Protein AF-A0A2R7QPF7-F1 (afdb_monomer)

Foldseek 3Di:
DDDPDQDCVDPVSVVVVVVVVVVVVVVVVVCCCPVVVPDDPVRCVQQPQLCVLVLVQADVVLLVQLLQQHFDPDRDPLQQAWKFKDWPPVDGQQQRHTWGWHFDGQGRSKTWTWTAGPVSQWTWIWIQRNNRSAIEIELLVTDGDCDVHADDLRRLLRSLLVVLVVVVVIWMWMDGPPTDIGTHDYDDDPDDDDPDRSVVSSVVVSVVLCVVPVPHGDDDRDDDDDDD

Secondary structure (DSSP, 8-state):
-------TTSTTHHHHHHHHHHHHHHHHHHHHHHTS----HHHHHHH--SSGGGGGGS-HHHHHHHHTT---S--GGGTT-EEEEEETTTEEPTT-SSEEEEEEEEETTEEEEEEEETTS-EEEEEEEETTTTEEEEEEEEEEE--SSSPPPHHHHHHHHHHHHHHHTTPPEEEE-TTS--EEEEEE--TT---SS-HHHHHHHHHHHHHHHHTTSPPPPPPPPP---

pLDDT: mean 83.39, std 15.66, range [31.06, 97.94]

Sequence (228 aa):
MEEEIIDPDIPQDRRRLREDLVVMAGLAQRYIANELGIPDRSVLYRTRNRLQPWDPIFHSVTLQQLKSGGYPDDLGNFDNRIVSVGLWPDGAIPGMERMIVRVQSVSQGVIEAALVNERETVIVAAYLDFPHGVAHINIERGGVRSGESPPLEEDLRAFYTLYYNVLGNRVVELTIDGFEPVDCEVVIPVNMMLTLPPHEAVEATVSEVLAKYGHAPVAEAPTIPNHT

Nearest PDB structures (foldseek):
  2p0a-assembly1_A  TM=2.261E-01  e=8.161E-01  Homo sapiens
  6byx-assembly1_A  TM=5.136E-01  e=8.502E+00  Alteromonas sp. LOR
  1svi-assembly1_A  TM=2.506E-01  e=5.642E+00  Bacillus subtilis
  3f6k-assembly1_A  TM=2.650E-01  e=8.502E+00  Homo sapiens

Solvent-accessible surface area (backbone atoms only — not comparable to full-atom values): 12732 Å² total; per-residue (Å²): 133,84,79,83,81,80,46,73,89,39,79,65,41,39,47,51,52,54,56,49,48,54,52,50,50,52,49,49,52,49,42,39,41,71,75,68,63,45,71,50,74,70,50,44,70,73,68,49,54,45,44,59,62,54,52,83,71,39,57,71,68,42,45,53,31,21,46,71,34,31,70,62,96,60,62,71,72,52,52,70,27,64,32,20,43,23,37,64,92,78,42,59,39,70,76,27,59,58,16,35,33,40,70,76,48,52,60,63,11,23,38,35,29,40,33,24,28,92,74,57,21,36,38,43,26,37,38,41,30,43,57,72,14,42,35,34,36,32,65,79,78,21,49,69,38,59,59,100,45,75,63,50,72,58,46,49,48,29,51,37,48,52,51,36,35,44,75,70,69,47,45,39,29,43,34,38,92,98,46,63,67,30,63,34,48,73,55,71,78,88,90,78,78,81,92,53,59,44,73,59,44,32,55,53,49,47,51,52,49,51,68,65,43,78,81,53,88,73,73,74,78,87,79,78,80,83,85,125

Radius of gyration: 23.89 Å; Cα contacts (8 Å, |Δi|>4): 369; chains: 1; bounding box: 40×70×70 Å

Mean predicted aligned error: 11.12 Å

Structure (mmCIF, N/CA/C/O backbone):
data_AF-A0A2R7QPF7-F1
#
_entry.id   AF-A0A2R7QPF7-F1
#
loop_
_atom_site.group_PDB
_atom_site.id
_atom_site.type_symbol
_atom_site.label_atom_id
_atom_site.label_alt_id
_atom_site.label_comp_id
_atom_site.label_asym_id
_atom_site.label_entity_id
_atom_site.label_seq_id
_atom_site.pdbx_PDB_ins_code
_atom_site.Cartn_x
_atom_site.Cartn_y
_atom_site.Cartn_z
_atom_site.occupancy
_atom_site.B_iso_or_equiv
_atom_site.auth_seq_id
_atom_site.auth_comp_id
_atom_site.auth_asym_id
_atom_site.auth_atom_id
_atom_site.pdbx_PDB_model_num
ATOM 1 N N . MET A 1 1 ? -24.492 -42.742 41.426 1.00 41.47 1 MET A N 1
ATOM 2 C CA . MET A 1 1 ? -24.485 -42.601 39.960 1.00 41.47 1 MET A CA 1
ATOM 3 C C . MET A 1 1 ? -23.049 -42.820 39.557 1.00 41.47 1 MET A C 1
ATOM 5 O O . MET A 1 1 ? -22.212 -42.051 40.006 1.00 41.47 1 MET A O 1
ATOM 9 N N . GLU A 1 2 ? -22.760 -43.938 38.899 1.00 49.38 2 GLU A N 1
ATOM 10 C CA . GLU A 1 2 ? -21.428 -44.200 38.345 1.00 49.38 2 GLU A CA 1
ATOM 11 C C . GLU A 1 2 ? -21.194 -43.191 37.219 1.00 49.38 2 GLU A C 1
ATOM 13 O O . GLU A 1 2 ? -22.037 -43.057 36.332 1.00 49.38 2 GLU A O 1
ATOM 18 N N . GLU A 1 3 ? -20.112 -42.420 37.307 1.00 57.31 3 GLU A N 1
ATOM 19 C CA . GLU A 1 3 ? -19.674 -41.569 36.204 1.00 57.31 3 GLU A CA 1
ATOM 20 C C . GLU A 1 3 ? -19.235 -42.491 35.060 1.00 57.31 3 GLU A C 1
ATOM 22 O O . GLU A 1 3 ? -18.360 -43.337 35.239 1.00 57.31 3 GLU A O 1
ATOM 27 N N . GLU A 1 4 ? -19.895 -42.377 33.907 1.00 71.31 4 GLU A N 1
ATOM 28 C CA . GLU A 1 4 ? -19.529 -43.088 32.681 1.00 71.31 4 GLU A CA 1
ATOM 29 C C . GLU A 1 4 ? -18.123 -42.619 32.271 1.00 71.31 4 GLU A C 1
ATOM 31 O O . GLU A 1 4 ? -17.941 -41.495 31.802 1.00 71.31 4 GLU A O 1
ATOM 36 N N . ILE A 1 5 ? -17.107 -43.447 32.533 1.00 70.25 5 ILE A N 1
ATOM 37 C CA . ILE A 1 5 ? -15.717 -43.147 32.179 1.00 70.25 5 ILE A CA 1
ATOM 38 C C . ILE A 1 5 ? -15.583 -43.308 30.664 1.00 70.25 5 ILE A C 1
ATOM 40 O O . ILE A 1 5 ? -15.648 -44.421 30.151 1.00 70.25 5 ILE A O 1
ATOM 44 N N . ILE A 1 6 ? -15.401 -42.188 29.966 1.00 68.50 6 ILE A N 1
ATOM 45 C CA . ILE A 1 6 ? -15.214 -42.146 28.513 1.00 68.50 6 ILE A CA 1
ATOM 46 C C . ILE A 1 6 ? -13.784 -42.590 28.178 1.00 68.50 6 ILE A C 1
ATOM 48 O O . ILE A 1 6 ? -12.822 -41.935 28.587 1.00 68.50 6 ILE A O 1
ATOM 52 N N . ASP A 1 7 ? -13.643 -43.674 27.413 1.00 76.50 7 ASP A N 1
ATOM 53 C CA . ASP A 1 7 ? -12.349 -44.245 27.025 1.00 76.50 7 ASP A CA 1
ATOM 54 C C . ASP A 1 7 ? -12.006 -43.892 25.558 1.00 76.50 7 ASP A C 1
ATOM 56 O O . ASP A 1 7 ? -12.663 -44.365 24.625 1.00 76.50 7 ASP A O 1
ATOM 60 N N . PRO A 1 8 ? -10.961 -43.084 25.291 1.00 68.00 8 PRO A N 1
ATOM 61 C CA . PRO A 1 8 ? -10.586 -42.684 23.932 1.00 68.00 8 PRO A CA 1
ATOM 62 C C . PRO A 1 8 ? -10.130 -43.851 23.032 1.00 68.00 8 PRO A C 1
ATOM 64 O O . PRO A 1 8 ? -10.087 -43.696 21.798 1.00 68.00 8 PRO A O 1
ATOM 67 N N . ASP A 1 9 ? -9.820 -45.019 23.599 1.00 79.56 9 ASP A N 1
ATOM 68 C CA . ASP A 1 9 ? -9.481 -46.233 22.854 1.00 79.56 9 ASP A CA 1
ATOM 69 C C . ASP A 1 9 ? -10.718 -46.978 22.329 1.00 79.56 9 ASP A C 1
ATOM 71 O O . ASP A 1 9 ? -10.608 -47.762 21.380 1.00 79.56 9 ASP A O 1
ATOM 75 N N . ILE A 1 10 ? -11.918 -46.644 22.820 1.00 84.31 10 ILE A N 1
ATOM 76 C CA . ILE A 1 10 ? -13.186 -47.163 22.306 1.00 84.31 10 ILE A CA 1
ATOM 77 C C . ILE A 1 10 ? -13.652 -46.313 21.103 1.00 84.31 10 ILE A C 1
ATOM 79 O O . ILE A 1 10 ? -13.848 -45.099 21.211 1.00 84.31 10 ILE A O 1
ATOM 83 N N . PRO A 1 11 ? -13.902 -46.913 19.918 1.00 80.06 11 PRO A N 1
ATOM 84 C CA . PRO A 1 11 ? -14.285 -46.165 18.713 1.00 80.06 11 PRO A CA 1
ATOM 85 C C . PRO A 1 11 ? -15.596 -45.362 18.799 1.00 80.06 11 PRO A C 1
ATOM 87 O O . PRO A 1 11 ? -15.834 -44.498 17.951 1.00 80.06 11 PRO A O 1
ATOM 90 N N . GLN A 1 12 ? -16.484 -45.684 19.742 1.00 80.94 12 GLN A N 1
ATOM 91 C CA . GLN A 1 12 ? -17.725 -44.938 19.999 1.00 80.94 12 GLN A CA 1
ATOM 92 C C . GLN A 1 12 ? -17.464 -43.700 20.863 1.00 80.94 12 GLN A C 1
ATOM 94 O O . GLN A 1 12 ? -17.862 -42.601 20.482 1.00 80.94 12 GLN A O 1
ATOM 99 N N . ASP A 1 13 ? -16.704 -43.849 21.939 1.00 80.75 13 ASP A N 1
ATOM 100 C CA . ASP A 1 13 ? -16.301 -42.756 22.825 1.00 80.75 13 ASP A CA 1
ATOM 101 C C . ASP A 1 13 ? -15.412 -41.743 22.110 1.00 80.75 13 ASP A C 1
ATOM 103 O O . ASP A 1 13 ? -15.605 -40.536 22.228 1.00 80.75 13 ASP A O 1
ATOM 107 N N . ARG A 1 14 ? -14.523 -42.212 21.229 1.00 79.44 14 ARG A N 1
ATOM 108 C CA . ARG A 1 14 ? -13.743 -41.338 20.344 1.00 79.44 14 ARG A CA 1
ATOM 109 C C . ARG A 1 14 ? -14.613 -40.495 19.409 1.00 79.44 14 ARG A C 1
ATOM 111 O O . ARG A 1 14 ? -14.229 -39.376 19.076 1.00 79.44 14 ARG A O 1
ATOM 118 N N . ARG A 1 15 ? -15.754 -41.024 18.948 1.00 80.12 15 ARG A N 1
ATOM 119 C CA . ARG A 1 15 ? -16.711 -40.269 18.118 1.00 80.12 15 ARG A CA 1
ATOM 120 C C . ARG A 1 15 ? -17.434 -39.214 18.947 1.00 80.12 15 ARG A C 1
ATOM 122 O O . ARG A 1 15 ? -17.414 -38.058 18.539 1.00 80.12 15 ARG A O 1
ATOM 129 N N . ARG A 1 16 ? -17.938 -39.589 20.128 1.00 79.00 16 ARG A N 1
ATOM 130 C CA . ARG A 1 16 ? -18.523 -38.656 21.107 1.00 79.00 16 ARG A CA 1
ATOM 131 C C . ARG A 1 16 ? -17.562 -37.518 21.455 1.00 79.00 16 ARG A C 1
ATOM 133 O O . ARG A 1 16 ? -17.904 -36.363 21.259 1.00 79.00 16 ARG A O 1
ATOM 140 N N . LEU A 1 17 ? -16.319 -37.832 21.827 1.00 78.19 17 LEU A N 1
ATOM 141 C CA . LEU A 1 17 ? -15.287 -36.831 22.127 1.00 78.19 17 LEU A CA 1
ATOM 142 C C . LEU A 1 17 ? -15.026 -35.881 20.952 1.00 78.19 17 LEU A C 1
ATOM 144 O O . LEU A 1 17 ? -14.797 -34.693 21.158 1.00 78.19 17 LEU A O 1
ATOM 148 N N . ARG A 1 18 ? -15.054 -36.383 19.712 1.00 78.94 18 ARG A N 1
ATOM 149 C CA . ARG A 1 18 ? -14.884 -35.556 18.508 1.00 78.94 18 ARG A CA 1
ATOM 150 C C . ARG A 1 18 ? -16.054 -34.604 18.285 1.00 78.94 18 ARG A C 1
ATOM 152 O O . ARG A 1 18 ? -15.824 -33.465 17.892 1.00 78.94 18 ARG A O 1
ATOM 159 N N . GLU A 1 19 ? -17.275 -35.075 18.500 1.00 83.38 19 GLU A N 1
ATOM 160 C CA . GLU A 1 19 ? -18.494 -34.272 18.384 1.00 83.38 19 GLU A CA 1
ATOM 161 C C . GLU A 1 19 ? -18.539 -33.203 19.486 1.00 83.38 19 GLU A C 1
ATOM 163 O O . GLU A 1 19 ? -18.733 -32.020 19.196 1.00 83.38 19 GLU A O 1
ATOM 168 N N . ASP A 1 20 ? -18.222 -33.588 20.722 1.00 82.00 20 ASP A N 1
ATOM 169 C CA . ASP A 1 20 ? -18.167 -32.687 21.872 1.00 82.00 20 ASP A CA 1
ATOM 170 C C . ASP A 1 20 ? -17.046 -31.649 21.744 1.00 82.00 20 ASP A C 1
ATOM 172 O O . ASP A 1 20 ? -17.236 -30.491 22.106 1.00 82.00 20 ASP A O 1
ATOM 176 N N . LEU A 1 21 ? -15.892 -32.008 21.168 1.00 83.06 21 LEU A N 1
ATOM 177 C CA . LEU A 1 21 ? -14.797 -31.068 20.896 1.00 83.06 21 LEU A CA 1
ATOM 178 C C . LEU A 1 21 ? -15.229 -29.915 19.985 1.00 83.06 21 LEU A C 1
ATOM 180 O O . LEU A 1 21 ? -14.791 -28.785 20.192 1.00 83.06 21 LEU A O 1
ATOM 184 N N . VAL A 1 22 ? -16.090 -30.172 18.997 1.00 82.12 22 VAL A N 1
ATOM 185 C CA . VAL A 1 22 ? -16.623 -29.120 18.116 1.00 82.12 22 VAL A CA 1
ATOM 186 C C . VAL A 1 22 ? -17.534 -28.180 18.903 1.00 82.12 22 VAL A C 1
ATOM 188 O O . VAL A 1 22 ? -17.432 -26.959 18.762 1.00 82.12 22 VAL A O 1
ATOM 191 N N . VAL A 1 23 ? -18.382 -28.733 19.774 1.00 82.44 23 VAL A N 1
ATOM 192 C CA . VAL A 1 23 ? -19.259 -27.947 20.653 1.00 82.44 23 VAL A CA 1
ATOM 193 C C . VAL A 1 23 ? -18.433 -27.114 21.636 1.00 82.44 23 VAL A C 1
ATOM 195 O O . VAL A 1 23 ? -18.662 -25.913 21.762 1.00 82.44 23 VAL A O 1
ATOM 198 N N . MET A 1 24 ? -17.425 -27.711 22.272 1.00 84.38 24 MET A N 1
ATOM 199 C CA . MET A 1 24 ? -16.512 -27.034 23.195 1.00 84.38 24 MET A CA 1
ATOM 200 C C . MET A 1 24 ? -15.701 -25.939 22.499 1.00 84.38 24 MET A C 1
ATOM 202 O O . MET A 1 24 ? -15.565 -24.848 23.047 1.00 84.38 24 MET A O 1
ATOM 206 N N . ALA A 1 25 ? -15.218 -26.178 21.277 1.00 83.06 25 ALA A N 1
ATOM 207 C CA . ALA A 1 25 ? -14.539 -25.160 20.480 1.00 83.06 25 ALA A CA 1
ATOM 208 C C . ALA A 1 25 ? -15.468 -23.978 20.156 1.00 83.06 25 ALA A C 1
ATOM 210 O O . ALA A 1 2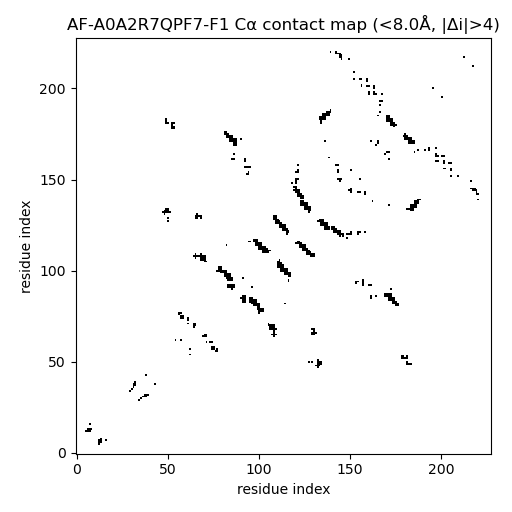5 ? -15.065 -22.823 20.304 1.00 83.06 25 ALA A O 1
ATOM 211 N N . GLY A 1 26 ? -16.723 -24.248 19.780 1.00 81.44 26 GLY A N 1
ATOM 212 C CA . GLY A 1 26 ? -17.726 -23.210 19.530 1.00 81.44 26 GLY A CA 1
ATOM 213 C C . GLY A 1 26 ? -18.093 -22.415 20.788 1.00 81.44 26 GLY A C 1
ATOM 214 O O . GLY A 1 26 ? -18.186 -21.188 20.743 1.00 81.44 26 GLY A O 1
ATOM 215 N N . LEU A 1 27 ? -18.245 -23.089 21.932 1.00 86.19 27 LEU A N 1
ATOM 216 C CA . LEU A 1 27 ? -18.496 -22.442 23.223 1.00 86.19 27 LEU A CA 1
ATOM 217 C C . LEU A 1 27 ? -17.303 -21.594 23.677 1.00 86.19 27 LEU A C 1
ATOM 219 O O . LEU A 1 27 ? -17.502 -20.468 24.127 1.00 86.19 27 LEU A O 1
ATOM 223 N N . ALA A 1 28 ? -16.075 -22.087 23.504 1.00 85.62 28 ALA A N 1
ATOM 224 C CA . ALA A 1 28 ? -14.860 -21.342 23.812 1.00 85.62 28 ALA A CA 1
ATOM 225 C C . ALA A 1 28 ? -14.731 -20.088 22.937 1.00 85.62 28 ALA A C 1
ATOM 227 O O . ALA A 1 28 ? -14.499 -19.003 23.464 1.00 85.62 28 ALA A O 1
ATOM 228 N N . GLN A 1 29 ? -14.952 -20.197 21.621 1.00 79.31 29 GLN A N 1
ATOM 229 C CA . GLN A 1 29 ? -14.969 -19.035 20.724 1.00 79.31 29 GLN A CA 1
ATOM 230 C C . GLN A 1 29 ? -16.043 -18.021 21.130 1.00 79.31 29 GLN A C 1
ATOM 232 O O . GLN A 1 29 ? -15.772 -16.823 21.183 1.00 79.31 29 GLN A O 1
ATOM 237 N N . ARG A 1 30 ? -17.244 -18.494 21.482 1.00 79.25 30 ARG A N 1
ATOM 238 C CA . ARG A 1 30 ? -18.337 -17.635 21.948 1.00 79.25 30 ARG A CA 1
ATOM 239 C C . ARG A 1 30 ? -18.006 -16.926 23.264 1.00 79.25 30 ARG A C 1
ATOM 241 O O . ARG A 1 30 ? -18.358 -15.758 23.406 1.00 79.25 30 ARG A O 1
ATOM 248 N N . TYR A 1 31 ? -17.361 -17.611 24.206 1.00 81.62 31 TYR A N 1
ATOM 249 C CA . TYR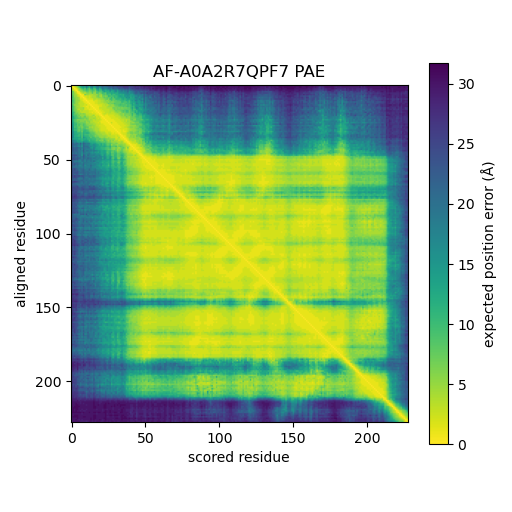 A 1 31 ? -16.908 -17.035 25.475 1.00 81.62 31 TYR A CA 1
ATOM 250 C C . TYR A 1 31 ? -15.813 -15.984 25.247 1.00 81.62 31 TYR A C 1
ATOM 252 O O . TYR A 1 31 ? -15.906 -14.873 25.757 1.00 81.62 31 TYR A O 1
ATOM 260 N N . ILE A 1 32 ? -14.818 -16.291 24.410 1.00 77.69 32 ILE A N 1
ATOM 261 C CA . ILE A 1 32 ? -13.750 -15.351 24.036 1.00 77.69 32 ILE A CA 1
ATOM 262 C C . ILE A 1 32 ? -14.333 -14.081 23.400 1.00 77.69 32 ILE A C 1
ATOM 264 O O . ILE A 1 32 ? -13.959 -12.975 23.787 1.00 77.69 32 ILE A O 1
ATOM 268 N N . ALA A 1 33 ? -15.278 -14.231 22.472 1.00 76.69 33 ALA A N 1
ATOM 269 C CA . ALA A 1 33 ? -15.881 -13.098 21.781 1.00 76.69 33 ALA A CA 1
ATOM 270 C C . ALA A 1 33 ? -16.798 -12.257 22.688 1.00 76.69 33 ALA A C 1
ATOM 272 O O . ALA A 1 33 ? -16.698 -11.033 22.688 1.00 76.69 33 ALA A O 1
ATOM 273 N N . ASN A 1 34 ? -17.688 -12.892 23.459 1.00 79.75 34 ASN A N 1
ATOM 274 C CA . ASN A 1 34 ? -18.755 -12.178 24.171 1.00 79.75 34 ASN A CA 1
ATOM 275 C C . ASN A 1 34 ? -18.422 -11.843 25.628 1.00 79.75 34 ASN A C 1
ATOM 277 O O . ASN A 1 34 ? -18.822 -10.786 26.100 1.00 79.75 34 ASN A O 1
ATOM 281 N N . GLU A 1 35 ? -17.719 -12.727 26.340 1.00 81.31 35 GLU A N 1
ATOM 282 C CA . GLU A 1 35 ? -17.416 -12.548 27.769 1.00 81.31 35 GLU A CA 1
ATOM 283 C C . GLU A 1 35 ? -16.054 -11.875 27.968 1.00 81.31 35 GLU A C 1
ATOM 285 O O . GLU A 1 35 ? -15.919 -10.979 28.798 1.00 81.31 35 GLU A O 1
ATOM 290 N N . LEU A 1 36 ? -15.037 -12.259 27.184 1.00 83.81 36 LEU A N 1
ATOM 291 C CA . LEU A 1 36 ? -13.713 -11.617 27.243 1.00 83.81 36 LEU A CA 1
ATOM 292 C C . LEU A 1 36 ? -13.619 -10.359 26.368 1.00 83.81 36 LEU A C 1
ATOM 294 O O . LEU A 1 36 ? -12.637 -9.625 26.467 1.00 83.81 36 LEU A O 1
ATOM 298 N N . GLY A 1 37 ? -14.610 -10.119 25.503 1.00 75.50 37 GLY A N 1
ATOM 299 C CA . GLY A 1 37 ? -14.635 -8.976 24.589 1.00 75.50 37 GLY A CA 1
ATOM 300 C C . GLY A 1 37 ? -13.484 -8.970 23.581 1.00 75.50 37 GLY A C 1
ATOM 301 O O . GLY A 1 37 ? -13.127 -7.908 23.075 1.00 75.50 37 GLY A O 1
ATOM 302 N N . ILE A 1 38 ? -12.869 -10.128 23.311 1.00 78.31 38 ILE A N 1
ATOM 303 C CA . ILE A 1 38 ? -11.763 -10.235 22.361 1.00 78.31 38 ILE A CA 1
ATOM 304 C C . ILE A 1 38 ? -12.373 -10.387 20.964 1.00 78.31 38 ILE A C 1
ATOM 306 O O . ILE A 1 38 ? -12.985 -11.421 20.682 1.00 78.31 38 ILE A O 1
ATOM 310 N N . PRO A 1 39 ? -12.227 -9.386 20.079 1.00 73.44 39 PRO A N 1
ATOM 311 C CA . PRO A 1 39 ? -12.781 -9.461 18.737 1.00 73.44 39 PRO A CA 1
ATOM 312 C C . PRO A 1 39 ? -12.134 -10.607 17.956 1.00 73.44 39 PRO A C 1
ATOM 314 O O . PRO A 1 39 ? -10.917 -10.809 17.995 1.00 73.44 39 PRO A O 1
ATOM 317 N N . ASP A 1 40 ? -12.956 -11.361 17.229 1.00 77.19 40 ASP A N 1
ATOM 318 C CA . ASP A 1 40 ? -12.455 -12.377 16.312 1.00 77.19 40 ASP A CA 1
ATOM 319 C C . ASP A 1 40 ? -11.766 -11.737 15.090 1.00 77.19 40 ASP A C 1
ATOM 321 O O . ASP A 1 40 ? -11.764 -10.518 14.900 1.00 77.19 40 ASP A O 1
ATOM 325 N N . ARG A 1 41 ? -11.163 -12.568 14.231 1.00 69.56 41 ARG A N 1
ATOM 326 C CA . ARG A 1 41 ? -10.462 -12.092 13.027 1.00 69.56 41 ARG A CA 1
ATOM 327 C C . ARG A 1 41 ? -11.356 -11.269 12.099 1.00 69.56 41 ARG A C 1
ATOM 329 O O . ARG A 1 41 ? -10.865 -10.325 11.491 1.00 69.56 41 ARG A O 1
ATOM 336 N N . SER A 1 42 ? -12.633 -11.620 11.970 1.00 70.50 42 SER A N 1
ATOM 337 C CA . SER A 1 42 ? -13.567 -10.920 11.086 1.00 70.50 42 SER A CA 1
ATOM 338 C C . SER A 1 42 ? -13.970 -9.565 11.656 1.00 70.50 42 SER A C 1
ATOM 340 O O . SER A 1 42 ? -14.083 -8.601 10.901 1.00 70.50 42 SER A O 1
ATOM 342 N N . VAL A 1 43 ? -14.150 -9.470 12.973 1.00 73.81 43 VAL A N 1
ATOM 343 C CA . VAL A 1 43 ? -14.394 -8.203 13.664 1.00 73.81 43 VAL A CA 1
ATOM 344 C C . VAL A 1 43 ? -13.155 -7.319 13.575 1.00 73.81 43 VAL A C 1
ATOM 346 O O . VAL A 1 43 ? -13.265 -6.199 13.091 1.00 73.81 43 VAL A O 1
ATOM 349 N N . LEU A 1 44 ? -11.970 -7.839 13.917 1.00 71.19 44 LEU A N 1
ATOM 350 C CA . LEU A 1 44 ? -10.703 -7.108 13.790 1.00 71.19 44 LEU A CA 1
ATOM 351 C C . LEU A 1 44 ? -10.478 -6.589 12.371 1.00 71.19 44 LEU A C 1
ATOM 353 O O . LEU A 1 44 ? -10.125 -5.428 12.204 1.00 71.19 44 LEU A O 1
ATOM 357 N N . TYR A 1 45 ? -10.721 -7.416 11.355 1.00 68.69 45 TYR A N 1
ATOM 358 C CA . TYR A 1 45 ? -10.605 -7.005 9.959 1.00 68.69 45 TYR A CA 1
ATOM 359 C C . TYR A 1 45 ? -11.521 -5.816 9.619 1.00 68.69 45 TYR A C 1
ATOM 361 O O . TYR A 1 45 ? -11.106 -4.927 8.888 1.00 68.69 45 TYR A O 1
ATOM 369 N N . ARG A 1 46 ? -12.739 -5.768 10.177 1.00 70.69 46 ARG A N 1
ATOM 370 C CA . ARG A 1 46 ? -13.723 -4.705 9.908 1.00 70.69 46 ARG A CA 1
ATOM 371 C C . ARG A 1 46 ? -13.533 -3.441 10.738 1.00 70.69 46 ARG A C 1
ATOM 373 O O . ARG A 1 46 ? -13.973 -2.382 10.312 1.00 70.69 46 ARG A O 1
ATOM 380 N N . THR A 1 47 ? -12.991 -3.555 11.948 1.00 76.56 47 THR A N 1
ATOM 381 C CA . THR A 1 47 ? -12.991 -2.451 12.922 1.00 76.56 47 THR A CA 1
ATOM 382 C C . THR A 1 47 ? -11.605 -1.891 13.211 1.00 76.56 47 THR A C 1
ATOM 384 O O . THR A 1 47 ? -11.499 -0.867 13.883 1.00 76.56 47 THR A O 1
ATOM 387 N N . ARG A 1 48 ? -10.530 -2.561 12.777 1.00 84.00 48 ARG A N 1
ATOM 388 C CA . ARG A 1 48 ? -9.162 -2.089 13.004 1.00 84.00 48 ARG A CA 1
ATOM 389 C C . ARG A 1 48 ? -8.874 -0.891 12.107 1.00 84.00 48 ARG A C 1
ATOM 391 O O . ARG A 1 48 ? -8.880 -1.014 10.889 1.00 84.00 48 ARG A O 1
ATOM 398 N N . ASN A 1 49 ? -8.512 0.228 12.727 1.00 90.06 49 ASN A N 1
ATOM 399 C CA . ASN A 1 49 ? -7.917 1.346 12.012 1.00 90.06 49 ASN A CA 1
ATOM 400 C C . ASN A 1 49 ? -6.447 1.024 11.705 1.00 90.06 49 ASN A C 1
ATOM 402 O O . ASN A 1 49 ? -5.582 1.113 12.576 1.00 90.06 49 ASN A O 1
ATOM 406 N N . ARG A 1 50 ? -6.184 0.622 10.465 1.00 90.94 50 ARG A N 1
ATOM 407 C CA . ARG A 1 50 ? -4.851 0.299 9.949 1.00 90.94 50 ARG A CA 1
ATOM 408 C C . ARG A 1 50 ? -4.002 1.544 9.733 1.00 90.94 50 ARG A C 1
ATOM 410 O O . ARG A 1 50 ? -2.792 1.455 9.846 1.00 90.94 50 ARG A O 1
ATOM 417 N N . LEU A 1 51 ? -4.624 2.694 9.475 1.00 94.69 51 LEU A N 1
ATOM 418 C CA . LEU A 1 51 ? -3.939 3.976 9.275 1.00 94.69 51 LEU A CA 1
ATOM 419 C C . LEU A 1 51 ? -3.553 4.679 10.579 1.00 94.69 51 LEU A C 1
ATOM 421 O O . LEU A 1 51 ? -2.763 5.619 10.547 1.00 94.69 51 LEU A O 1
ATOM 425 N N . GLN A 1 52 ? -4.070 4.231 11.726 1.00 94.62 52 GLN A N 1
ATOM 426 C CA . GLN A 1 52 ? -3.786 4.837 13.028 1.00 94.62 52 GLN A CA 1
ATOM 427 C C . GLN A 1 52 ? -2.285 5.051 13.308 1.00 94.62 52 GLN A C 1
ATOM 429 O O . GLN A 1 52 ? -1.950 6.113 13.838 1.00 94.62 52 GLN A O 1
ATOM 434 N N . PRO A 1 53 ? -1.360 4.131 12.961 1.00 94.56 53 PRO A N 1
ATOM 435 C CA . PRO A 1 53 ? 0.063 4.357 13.206 1.00 94.56 53 PRO A CA 1
ATOM 436 C C . PRO A 1 53 ? 0.636 5.579 12.481 1.00 94.56 53 PRO A C 1
ATOM 438 O O . PRO A 1 53 ? 1.665 6.117 12.887 1.00 94.56 53 PRO A O 1
ATOM 441 N N . TRP A 1 54 ? -0.031 6.038 11.423 1.00 95.50 54 TRP A N 1
ATOM 442 C CA . TRP A 1 54 ? 0.355 7.205 10.637 1.00 95.50 54 TRP A CA 1
ATOM 443 C C . TRP A 1 54 ? -0.356 8.490 11.067 1.00 95.50 54 TRP A C 1
ATOM 445 O O . TRP A 1 54 ? -0.038 9.556 10.543 1.00 95.50 54 TRP A O 1
ATOM 455 N N . ASP A 1 55 ? -1.248 8.439 12.062 1.00 94.81 55 ASP A N 1
ATOM 456 C CA . ASP A 1 55 ? -1.875 9.627 12.655 1.00 94.81 55 ASP A CA 1
ATOM 457 C C . ASP A 1 55 ? -0.858 10.745 12.986 1.00 94.81 55 ASP A C 1
ATOM 459 O O . ASP A 1 55 ? -1.131 11.898 12.641 1.00 94.81 55 ASP A O 1
ATOM 463 N N . PRO A 1 56 ? 0.324 10.469 13.589 1.00 94.38 56 PRO A N 1
ATOM 464 C CA . PRO A 1 56 ? 1.260 11.527 13.974 1.00 94.38 56 PRO A CA 1
ATOM 465 C C . PRO A 1 56 ? 2.010 12.167 12.795 1.00 94.38 56 PRO A C 1
ATOM 467 O O . PRO A 1 56 ? 2.758 13.122 13.001 1.00 94.38 56 PRO A O 1
ATOM 470 N N . ILE A 1 57 ? 1.839 11.661 11.567 1.00 92.88 57 ILE A N 1
ATOM 471 C CA . ILE A 1 57 ? 2.393 12.287 10.358 1.00 92.88 57 ILE A CA 1
ATOM 472 C C . ILE A 1 57 ? 1.654 13.592 10.041 1.00 92.88 57 ILE A C 1
ATOM 474 O O . ILE A 1 57 ? 2.255 14.533 9.519 1.00 92.88 57 ILE A O 1
ATOM 478 N N . PHE A 1 58 ? 0.366 13.659 10.378 1.00 94.00 58 PHE A N 1
ATOM 479 C CA . PHE A 1 58 ? -0.505 14.779 10.053 1.00 94.00 58 PHE A CA 1
ATOM 480 C C . PHE A 1 58 ? -0.657 15.722 11.243 1.00 94.00 58 PHE A C 1
ATOM 482 O O . PHE A 1 58 ? -0.693 15.310 12.405 1.00 94.00 58 PHE A O 1
ATOM 489 N N . HIS A 1 59 ? -0.819 17.014 10.957 1.00 93.69 59 HIS A N 1
ATOM 490 C CA . HIS A 1 59 ? -1.247 17.954 11.985 1.00 93.69 59 HIS A CA 1
ATOM 491 C C . HIS A 1 59 ? -2.652 17.572 12.483 1.00 93.69 59 HIS A C 1
ATOM 493 O O . HIS A 1 59 ? -3.497 17.133 11.703 1.00 93.69 59 HIS A O 1
ATOM 499 N N . SER A 1 60 ? -2.933 17.763 13.775 1.00 92.94 60 SER A N 1
ATOM 500 C CA . SER A 1 60 ? -4.178 17.292 14.408 1.00 92.94 60 SER A CA 1
ATOM 501 C C . SER A 1 60 ? -5.451 17.801 13.721 1.00 92.94 60 SER A C 1
ATOM 503 O O . SER A 1 60 ? -6.416 17.053 13.582 1.00 92.94 60 SER A O 1
ATOM 505 N N . VAL A 1 61 ? -5.436 19.051 13.250 1.00 94.06 61 VAL A N 1
ATOM 506 C CA . VAL A 1 61 ? -6.541 19.672 12.497 1.00 94.06 61 VAL A CA 1
ATOM 507 C C . VAL A 1 61 ? -6.766 18.969 11.154 1.00 94.06 61 VAL A C 1
ATOM 509 O O . VAL A 1 61 ? -7.891 18.568 10.863 1.00 94.06 61 VAL A O 1
ATOM 512 N N . THR A 1 62 ? -5.703 18.755 10.373 1.00 94.69 62 THR A N 1
ATOM 513 C CA . THR A 1 62 ? -5.743 18.019 9.098 1.00 94.69 62 THR A CA 1
ATOM 514 C C . THR A 1 62 ? -6.263 16.600 9.309 1.00 94.69 62 THR A C 1
ATOM 516 O O . THR A 1 62 ? -7.153 16.148 8.594 1.00 94.69 62 THR A O 1
ATOM 519 N N . LEU A 1 63 ? -5.774 15.910 10.343 1.00 95.56 63 LEU A N 1
ATOM 520 C CA . LEU A 1 63 ? -6.197 14.550 10.663 1.00 95.56 63 LEU A CA 1
ATOM 521 C C . LEU A 1 63 ? -7.686 14.469 11.024 1.00 95.56 63 LEU A C 1
ATOM 523 O O . LEU A 1 63 ? -8.380 13.558 10.580 1.00 95.56 63 LEU A O 1
ATOM 527 N N . GLN A 1 64 ? -8.194 15.414 11.820 1.00 95.38 64 GLN A N 1
ATOM 528 C CA . GLN A 1 64 ? -9.618 15.477 12.158 1.00 95.38 64 GLN A CA 1
ATOM 529 C C . GLN A 1 64 ? -10.484 15.743 10.925 1.00 95.38 64 GLN A C 1
ATOM 531 O O . GLN A 1 64 ? -11.553 15.144 10.791 1.00 95.38 64 GLN A O 1
ATOM 536 N N . GLN A 1 65 ? -10.021 16.590 10.003 1.00 95.69 65 GLN A N 1
ATOM 537 C CA . GLN A 1 65 ? -10.710 16.814 8.734 1.00 95.69 65 GLN A CA 1
ATOM 538 C C . GLN A 1 65 ? -10.748 15.531 7.902 1.00 95.69 65 GLN A C 1
ATOM 540 O O . GLN A 1 65 ? -11.831 15.111 7.510 1.00 95.69 65 GLN A O 1
ATOM 545 N N . LEU A 1 66 ? -9.615 14.848 7.718 1.00 96.19 66 LEU A N 1
ATOM 546 C CA . LEU A 1 66 ? -9.559 13.575 6.990 1.00 96.19 66 LEU A CA 1
ATOM 547 C C . LEU A 1 66 ? -10.495 12.523 7.605 1.00 96.19 66 LEU A C 1
ATOM 549 O O . LEU A 1 66 ? -11.345 11.973 6.912 1.00 96.19 66 LEU A O 1
ATOM 553 N N . LYS A 1 67 ? -10.427 12.309 8.925 1.00 95.88 67 LYS A N 1
ATOM 554 C CA . LYS A 1 67 ? -11.274 11.333 9.639 1.00 95.88 67 LYS A CA 1
ATOM 555 C C . LYS A 1 67 ? -12.770 11.652 9.599 1.00 95.88 67 LYS A C 1
ATOM 557 O O . LYS A 1 67 ? -13.582 10.754 9.780 1.00 95.88 67 LYS A O 1
ATOM 562 N N . SER A 1 68 ? -13.145 12.911 9.376 1.00 95.19 68 SER A N 1
ATOM 563 C CA . SER A 1 68 ? -14.548 13.327 9.220 1.00 95.19 68 SER A CA 1
ATOM 564 C C . SER A 1 68 ? -15.019 13.351 7.762 1.00 95.19 68 SER A C 1
ATOM 566 O O . SER A 1 68 ? -16.143 13.773 7.495 1.00 95.19 68 SER A O 1
ATOM 568 N N . GLY A 1 69 ? -14.188 12.888 6.821 1.00 93.12 69 GLY A N 1
ATOM 569 C CA . GLY A 1 69 ? -14.508 12.872 5.394 1.00 93.12 69 GLY A CA 1
ATOM 570 C C . GLY A 1 69 ? -14.324 14.227 4.703 1.00 93.12 69 GLY A C 1
ATOM 571 O O . GLY A 1 69 ? -14.911 14.471 3.651 1.00 93.12 69 GLY A O 1
ATOM 572 N N . GLY A 1 70 ? -13.559 15.135 5.309 1.00 91.88 70 GLY A N 1
ATOM 573 C CA . GLY A 1 70 ? -13.269 16.463 4.780 1.00 91.88 70 GLY A CA 1
ATOM 574 C C . GLY A 1 70 ? -12.180 16.486 3.703 1.00 91.88 70 GLY A C 1
ATOM 575 O O . GLY A 1 70 ? -11.622 15.461 3.316 1.00 91.88 70 GLY A O 1
ATOM 576 N N . TYR A 1 71 ? -11.875 17.701 3.245 1.00 91.75 71 TYR A N 1
ATOM 577 C CA . TYR A 1 71 ? -10.886 18.006 2.208 1.00 91.75 71 TYR A CA 1
ATOM 578 C C . TYR A 1 71 ? -9.902 19.040 2.789 1.00 91.75 71 TYR A C 1
ATOM 580 O O . TYR A 1 71 ? -10.205 20.234 2.768 1.00 91.75 71 TYR A O 1
ATOM 588 N N . PRO A 1 72 ? -8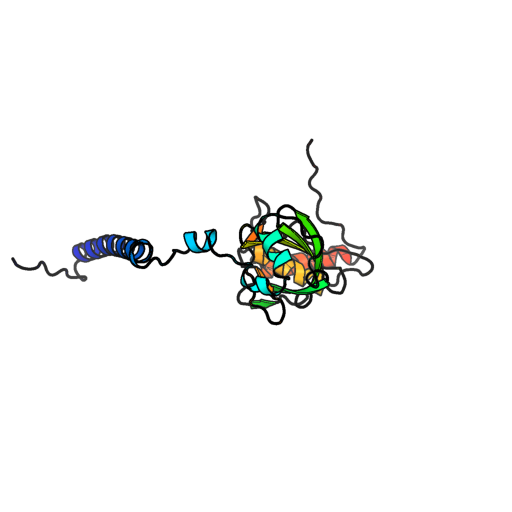.795 18.620 3.427 1.00 90.69 72 PRO A N 1
ATOM 589 C CA . PRO A 1 72 ? -7.796 19.558 3.928 1.00 90.69 72 PRO A CA 1
ATOM 590 C C . PRO A 1 72 ? -7.050 20.238 2.771 1.00 90.69 72 PRO A C 1
ATOM 592 O O . PRO A 1 72 ? -6.682 19.579 1.800 1.00 90.69 72 PRO A O 1
ATOM 595 N N . ASP A 1 73 ? -6.779 21.537 2.909 1.00 84.69 73 ASP A N 1
ATOM 596 C CA . ASP A 1 73 ? -6.018 22.313 1.916 1.00 84.69 73 ASP A CA 1
ATOM 597 C C . ASP A 1 73 ? -4.512 21.990 1.935 1.00 84.69 73 ASP A C 1
ATOM 599 O O . ASP A 1 73 ? -3.817 22.193 0.942 1.00 84.69 73 ASP A O 1
ATOM 603 N N . ASP A 1 74 ? -4.006 21.494 3.069 1.00 88.12 74 ASP A N 1
ATOM 604 C CA . ASP A 1 74 ? -2.598 21.162 3.276 1.00 88.12 74 ASP A CA 1
ATOM 605 C C . ASP A 1 74 ? -2.451 19.835 4.037 1.00 88.12 74 ASP A C 1
ATOM 607 O O . ASP A 1 74 ? -3.011 19.635 5.123 1.00 88.12 74 ASP A O 1
ATOM 611 N N . LEU A 1 75 ? -1.668 18.925 3.456 1.00 90.94 75 LEU A N 1
ATOM 612 C CA . LEU A 1 75 ? -1.281 17.643 4.048 1.00 90.94 75 LEU A CA 1
ATOM 613 C C . LEU A 1 75 ? 0.109 17.706 4.707 1.00 90.94 75 LEU A C 1
ATOM 615 O O . LEU A 1 75 ? 0.648 16.683 5.138 1.00 90.94 75 LEU A O 1
ATOM 619 N N . GLY A 1 76 ? 0.698 18.900 4.790 1.00 85.94 76 GLY A N 1
ATOM 620 C CA . GLY A 1 76 ? 2.033 19.147 5.303 1.00 85.94 76 GLY A CA 1
ATOM 621 C C . GLY A 1 76 ? 3.083 18.385 4.502 1.00 85.94 76 GLY A C 1
ATOM 622 O O . GLY A 1 76 ? 3.056 18.322 3.277 1.00 85.94 76 GLY A O 1
ATOM 623 N N . ASN A 1 77 ? 3.997 17.731 5.216 1.00 86.75 77 ASN A N 1
ATOM 624 C CA . ASN A 1 77 ? 5.097 16.974 4.613 1.00 86.75 77 ASN A CA 1
ATOM 625 C C . ASN A 1 77 ? 4.704 15.527 4.273 1.00 86.75 77 ASN A C 1
ATOM 627 O O . ASN A 1 77 ? 5.569 14.648 4.321 1.00 86.75 77 ASN A O 1
ATOM 631 N N . PHE A 1 78 ? 3.414 15.238 4.077 1.00 92.94 78 PHE A N 1
ATOM 632 C CA . PHE A 1 78 ? 2.978 13.931 3.590 1.00 92.94 78 PHE A CA 1
ATOM 633 C C . PHE A 1 78 ? 3.213 13.809 2.082 1.00 92.94 78 PHE A C 1
ATOM 635 O O . PHE A 1 78 ? 3.762 12.805 1.627 1.00 92.94 78 PHE A O 1
ATOM 642 N N . ASP A 1 79 ? 2.877 14.853 1.319 1.00 92.81 79 ASP A N 1
ATOM 643 C CA . ASP A 1 79 ? 3.284 14.936 -0.079 1.00 92.81 79 ASP A CA 1
ATOM 644 C C . ASP A 1 79 ? 4.811 15.045 -0.167 1.00 92.81 79 ASP A C 1
ATOM 646 O O . ASP A 1 79 ? 5.454 15.741 0.624 1.00 92.81 79 ASP A O 1
ATOM 650 N N . ASN A 1 80 ? 5.402 14.334 -1.123 1.00 93.88 80 ASN A N 1
ATOM 651 C CA . ASN A 1 80 ? 6.848 14.191 -1.315 1.00 93.88 80 ASN A CA 1
ATOM 652 C C . ASN A 1 80 ? 7.578 13.415 -0.207 1.00 93.88 80 ASN A C 1
ATOM 654 O O . ASN A 1 80 ? 8.813 13.383 -0.187 1.00 93.88 80 ASN A O 1
ATOM 658 N N . ARG A 1 81 ? 6.850 12.768 0.710 1.00 95.50 81 ARG A N 1
ATOM 659 C CA . ARG A 1 81 ? 7.454 11.897 1.721 1.00 95.50 81 ARG A CA 1
ATOM 660 C C . ARG A 1 81 ? 7.973 10.610 1.093 1.00 95.50 81 ARG A C 1
ATOM 662 O O . ARG A 1 81 ? 7.419 10.116 0.116 1.00 95.50 81 ARG A O 1
ATOM 669 N N . ILE A 1 82 ? 9.020 10.054 1.692 1.00 97.31 82 ILE A N 1
ATOM 670 C CA . ILE A 1 82 ? 9.564 8.757 1.302 1.00 97.31 82 ILE A CA 1
ATOM 671 C C . ILE A 1 82 ? 8.810 7.655 2.044 1.00 97.31 82 ILE A C 1
ATOM 673 O O . ILE A 1 82 ? 8.643 7.720 3.263 1.00 97.31 82 ILE A O 1
ATOM 677 N N . VAL A 1 83 ? 8.374 6.653 1.295 1.00 97.50 83 VAL A N 1
ATOM 678 C CA . VAL A 1 83 ? 7.708 5.445 1.769 1.00 97.50 83 VAL A C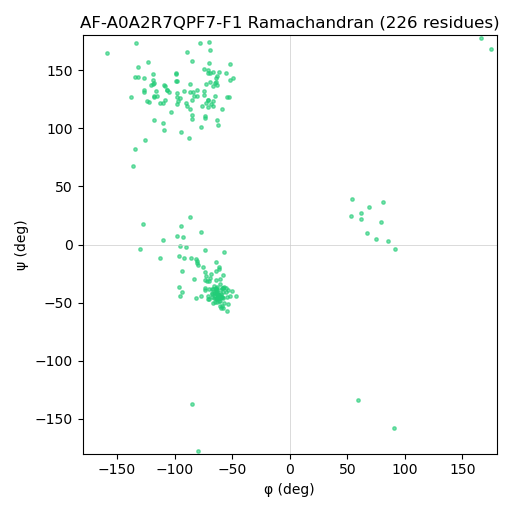A 1
ATOM 679 C C . VAL A 1 83 ? 8.336 4.242 1.075 1.00 97.50 83 VAL A C 1
ATOM 681 O O . VAL A 1 83 ? 8.712 4.326 -0.092 1.00 97.50 83 VAL A O 1
ATOM 684 N N . SER A 1 84 ? 8.460 3.120 1.768 1.00 97.94 84 SER A N 1
ATOM 685 C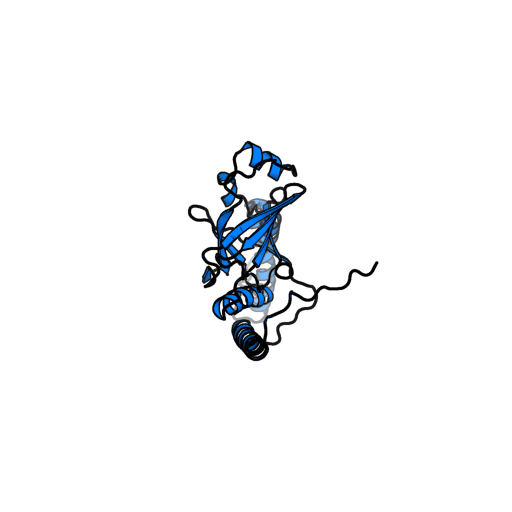 CA . SER A 1 84 ? 8.816 1.849 1.144 1.00 97.94 84 SER A CA 1
ATOM 686 C C . SER A 1 84 ? 7.570 1.005 0.902 1.00 97.94 84 SER A C 1
ATOM 688 O O . SER A 1 84 ? 6.613 1.055 1.680 1.00 97.94 84 SER A O 1
ATOM 690 N N . VAL A 1 85 ? 7.582 0.234 -0.186 1.00 97.56 85 VAL A N 1
ATOM 691 C CA . VAL A 1 85 ? 6.542 -0.756 -0.498 1.00 97.56 85 VAL A CA 1
ATOM 692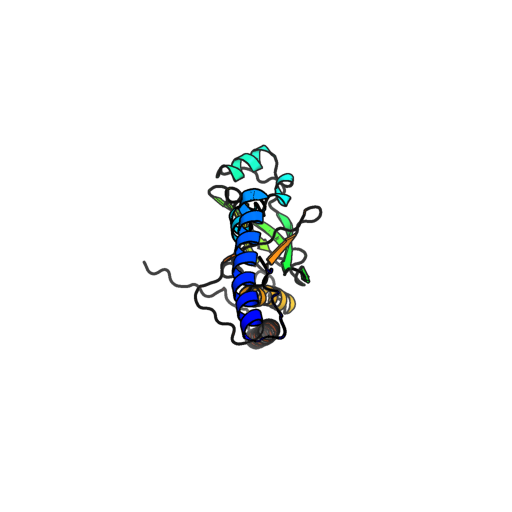 C C . VAL A 1 85 ? 7.132 -2.144 -0.293 1.00 97.56 85 VAL A C 1
ATOM 694 O O . VAL A 1 85 ? 8.166 -2.488 -0.868 1.00 97.56 85 VAL A O 1
ATOM 697 N N . GLY A 1 86 ? 6.480 -2.939 0.547 1.00 96.56 86 GLY A N 1
ATOM 698 C CA . GLY A 1 86 ? 6.943 -4.258 0.949 1.00 96.56 86 GLY A CA 1
ATOM 699 C C . GLY A 1 86 ? 5.867 -5.330 0.895 1.00 96.56 86 GLY A C 1
ATOM 700 O O . GLY A 1 86 ? 4.689 -5.056 0.669 1.00 96.56 86 GLY A O 1
ATOM 701 N N . LEU A 1 87 ? 6.293 -6.569 1.122 1.00 95.19 87 LEU A N 1
ATOM 702 C CA . LEU A 1 87 ? 5.420 -7.724 1.298 1.00 95.19 87 LEU A CA 1
ATOM 703 C C . LEU A 1 87 ? 5.639 -8.280 2.697 1.00 95.19 87 LEU A C 1
ATOM 705 O O . LEU A 1 87 ? 6.768 -8.608 3.053 1.00 95.19 87 LEU A O 1
ATOM 709 N N . TRP A 1 88 ? 4.576 -8.453 3.475 1.00 91.75 88 TRP A N 1
ATOM 710 C CA . TRP A 1 88 ? 4.700 -9.098 4.778 1.00 91.75 88 TRP A CA 1
ATOM 711 C C . TRP A 1 88 ? 4.937 -10.615 4.614 1.00 91.75 88 TRP A C 1
ATOM 713 O O . TRP A 1 88 ? 4.256 -11.261 3.799 1.00 91.75 88 TRP A O 1
ATOM 723 N N . PRO A 1 89 ? 5.841 -11.240 5.395 1.00 92.12 89 PRO A N 1
ATOM 724 C CA . PRO A 1 89 ? 6.758 -10.666 6.394 1.00 92.12 89 PRO A CA 1
ATOM 725 C C . PRO A 1 89 ? 8.169 -10.360 5.844 1.00 92.12 89 PRO A C 1
ATOM 727 O O . PRO A 1 89 ? 9.117 -10.232 6.616 1.00 92.12 89 PRO A O 1
ATOM 730 N N . ASP A 1 90 ? 8.334 -10.313 4.524 1.00 92.94 90 ASP A N 1
ATOM 731 C CA . ASP A 1 90 ? 9.630 -10.294 3.836 1.00 92.94 90 ASP A CA 1
ATOM 732 C C . ASP A 1 90 ? 10.289 -8.901 3.830 1.00 92.94 90 ASP A C 1
ATOM 734 O O . ASP A 1 90 ? 11.497 -8.787 3.623 1.00 92.94 90 ASP A O 1
ATOM 738 N N . GLY A 1 91 ? 9.513 -7.845 4.091 1.00 93.75 91 GLY A N 1
ATOM 739 C CA . GLY A 1 91 ? 9.981 -6.461 4.114 1.00 93.75 91 GLY A CA 1
ATOM 740 C C . GLY A 1 91 ? 9.867 -5.772 2.754 1.00 93.75 91 GLY A C 1
ATOM 741 O O . GLY A 1 91 ? 9.042 -6.149 1.919 1.00 93.75 91 GLY A O 1
ATOM 742 N N . ALA A 1 92 ? 10.657 -4.714 2.550 1.00 96.75 92 ALA A N 1
ATOM 743 C CA . ALA A 1 92 ? 10.611 -3.903 1.334 1.00 96.75 92 ALA A CA 1
ATOM 744 C C . ALA A 1 92 ? 11.025 -4.706 0.089 1.00 96.75 92 ALA A C 1
ATOM 746 O O . ALA A 1 92 ? 11.974 -5.490 0.126 1.00 96.75 92 ALA A O 1
ATOM 747 N N . ILE A 1 93 ? 10.322 -4.486 -1.023 1.00 96.75 93 ILE A N 1
ATOM 748 C CA . ILE A 1 93 ? 10.669 -5.085 -2.312 1.00 96.75 93 ILE A CA 1
ATOM 749 C C . ILE A 1 93 ? 11.901 -4.353 -2.868 1.00 96.75 93 ILE A C 1
ATOM 751 O O . ILE A 1 93 ? 11.885 -3.120 -2.910 1.00 96.75 93 ILE A O 1
ATOM 755 N N . PRO A 1 94 ? 12.938 -5.072 -3.342 1.00 95.75 94 PRO A N 1
ATOM 756 C CA . PRO A 1 94 ? 14.069 -4.448 -4.018 1.00 95.75 94 PRO A CA 1
ATOM 757 C C . PRO A 1 94 ? 13.631 -3.569 -5.195 1.00 95.75 94 PRO A C 1
ATOM 759 O O . PRO A 1 94 ? 12.893 -4.032 -6.065 1.00 95.75 94 PRO A O 1
ATOM 762 N N . GLY A 1 95 ? 14.067 -2.310 -5.217 1.00 93.00 95 GLY A N 1
ATOM 763 C CA . GLY A 1 95 ? 13.639 -1.286 -6.178 1.00 93.00 95 GLY A CA 1
ATOM 764 C C . GLY A 1 95 ? 12.432 -0.448 -5.728 1.00 93.00 95 GLY A C 1
ATOM 765 O O . GLY A 1 95 ? 12.050 0.491 -6.428 1.00 93.00 95 GLY A O 1
ATOM 766 N N . MET A 1 96 ? 11.837 -0.754 -4.570 1.00 96.75 96 MET A N 1
ATOM 767 C CA . MET A 1 96 ? 10.722 -0.013 -3.959 1.00 96.75 96 MET A CA 1
ATOM 768 C C . MET A 1 96 ? 10.989 0.380 -2.498 1.00 96.75 96 MET A C 1
ATOM 770 O O . MET A 1 96 ? 10.067 0.729 -1.758 1.00 96.75 96 MET A O 1
ATOM 774 N N . GLU A 1 97 ? 12.244 0.353 -2.055 1.00 96.75 97 GLU A N 1
ATOM 775 C CA . GLU A 1 97 ? 12.638 0.765 -0.705 1.00 96.75 97 GLU A CA 1
ATOM 776 C C . GLU A 1 97 ? 12.479 2.274 -0.498 1.00 96.75 97 GLU A C 1
ATOM 778 O O . GLU A 1 97 ? 12.323 2.741 0.629 1.00 96.75 97 GLU A O 1
ATOM 783 N N . ARG A 1 98 ? 12.543 3.043 -1.588 1.00 96.94 98 ARG A N 1
ATOM 784 C CA . ARG A 1 98 ? 12.464 4.505 -1.590 1.00 96.94 98 ARG A CA 1
ATOM 785 C C . ARG A 1 98 ? 11.513 4.977 -2.682 1.00 96.94 98 ARG A C 1
ATOM 787 O O . ARG A 1 98 ? 11.930 5.353 -3.774 1.00 96.94 98 ARG A O 1
ATOM 794 N N . MET A 1 99 ? 10.227 4.954 -2.366 1.00 97.62 99 MET A N 1
ATOM 795 C CA . MET A 1 99 ? 9.178 5.530 -3.197 1.00 97.62 99 MET A CA 1
ATOM 796 C C . MET A 1 99 ? 8.808 6.909 -2.655 1.00 97.62 99 MET A C 1
ATOM 798 O O . MET A 1 99 ? 8.741 7.119 -1.447 1.00 97.62 99 MET A O 1
ATOM 802 N N . ILE A 1 100 ? 8.555 7.861 -3.538 1.00 97.31 100 ILE A N 1
ATOM 803 C CA . ILE A 1 100 ? 8.098 9.202 -3.200 1.00 97.31 100 ILE A CA 1
ATOM 804 C C . ILE A 1 100 ? 6.576 9.215 -3.308 1.00 97.31 100 ILE A C 1
ATOM 806 O O . ILE A 1 100 ? 6.014 8.851 -4.342 1.00 97.31 100 ILE A O 1
ATOM 810 N N . VAL A 1 101 ? 5.903 9.644 -2.245 1.00 97.62 101 VAL A N 1
ATOM 811 C CA . VAL A 1 101 ? 4.461 9.889 -2.250 1.00 97.62 101 VAL A CA 1
ATOM 812 C C . VAL A 1 101 ? 4.180 11.131 -3.093 1.00 97.62 101 VAL A C 1
ATOM 814 O O . VAL A 1 101 ? 4.718 12.200 -2.816 1.00 97.62 101 VAL A O 1
ATOM 817 N N . ARG A 1 102 ? 3.320 11.002 -4.102 1.00 96.00 102 ARG A N 1
ATOM 818 C CA . ARG A 1 102 ? 2.753 12.117 -4.867 1.00 96.00 102 ARG A CA 1
ATOM 819 C C . ARG A 1 102 ? 1.248 12.120 -4.677 1.00 96.00 102 ARG A C 1
ATOM 821 O O . ARG A 1 102 ? 0.559 11.245 -5.207 1.00 96.00 102 ARG A O 1
ATOM 828 N N . VAL A 1 103 ? 0.735 13.077 -3.916 1.00 95.81 103 VAL A N 1
ATOM 829 C CA . VAL A 1 103 ? -0.711 13.195 -3.704 1.00 95.81 103 VAL A CA 1
ATOM 830 C C . VAL A 1 103 ? -1.368 13.677 -4.995 1.00 95.81 103 VAL A C 1
ATOM 832 O O . VAL A 1 103 ? -0.997 14.707 -5.551 1.00 95.81 103 VAL A O 1
ATOM 835 N N . GLN A 1 104 ? -2.347 12.920 -5.483 1.00 94.50 104 GLN A N 1
ATOM 836 C CA . GLN A 1 104 ? -3.102 13.247 -6.692 1.00 94.50 104 GLN A CA 1
ATOM 837 C C . GLN A 1 104 ? -4.403 13.973 -6.359 1.00 94.50 104 GLN A C 1
ATOM 839 O O . GLN A 1 104 ? -4.761 14.949 -7.017 1.00 94.50 104 GLN A O 1
ATOM 844 N N . SER A 1 105 ? -5.128 13.487 -5.350 1.00 93.94 105 SER A N 1
ATOM 845 C CA . SER A 1 105 ? -6.412 14.046 -4.925 1.00 93.94 105 SER A CA 1
ATOM 846 C C . SER A 1 105 ? -6.735 13.649 -3.475 1.00 93.94 105 SER A C 1
ATOM 848 O O . SER A 1 105 ? -6.096 12.755 -2.919 1.00 93.94 105 SER A O 1
ATOM 850 N N . VAL A 1 106 ? -7.698 14.326 -2.833 1.00 95.19 106 VAL A N 1
ATOM 851 C CA . VAL A 1 106 ? -8.097 14.056 -1.436 1.00 95.19 106 VAL A CA 1
ATOM 852 C C . VAL A 1 106 ? -9.617 14.051 -1.281 1.00 95.19 106 VAL A C 1
ATOM 854 O O . VAL A 1 106 ? -10.172 14.943 -0.666 1.00 95.19 106 VAL A O 1
ATOM 857 N N . SER A 1 107 ? -10.338 13.087 -1.842 1.00 93.44 107 SER A N 1
ATOM 858 C CA . SER A 1 107 ? -11.808 13.121 -1.822 1.00 93.44 107 SER A CA 1
ATOM 859 C C . SER A 1 107 ? -12.425 12.402 -0.632 1.00 93.44 107 SER A C 1
ATOM 861 O O . SER A 1 107 ? -12.089 11.259 -0.363 1.00 93.44 107 SER A O 1
ATOM 863 N N . GLN A 1 108 ? -13.375 13.048 0.054 1.00 93.75 108 GLN A N 1
ATOM 864 C CA . GLN A 1 108 ? -14.145 12.446 1.153 1.00 93.75 108 GLN A CA 1
ATOM 865 C C . GLN A 1 108 ? -13.261 11.845 2.264 1.00 93.75 108 GLN A C 1
ATOM 867 O O . GLN A 1 108 ? -13.562 10.780 2.794 1.00 93.75 108 GLN A O 1
ATOM 872 N N . GLY A 1 109 ? -12.153 12.507 2.616 1.00 93.19 109 GLY A N 1
ATOM 873 C CA . GLY A 1 109 ? -11.187 11.990 3.593 1.00 93.19 109 GLY A CA 1
ATOM 874 C C . GLY A 1 109 ? -10.2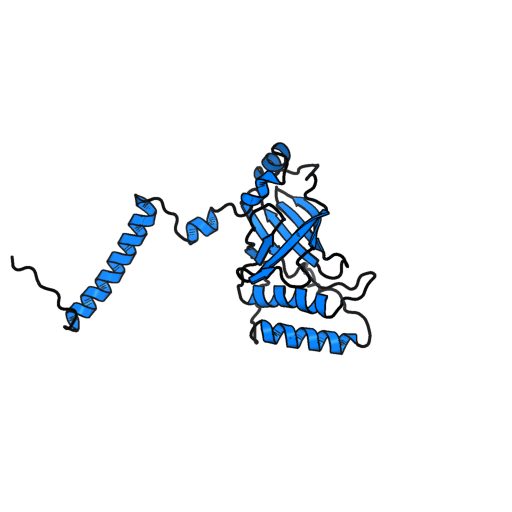91 10.857 3.078 1.00 93.19 109 GLY A C 1
ATOM 875 O O . GLY A 1 109 ? -9.503 10.316 3.853 1.00 93.19 109 GLY A O 1
ATOM 876 N N . VAL A 1 110 ? -10.382 10.513 1.791 1.00 96.06 110 VAL A N 1
ATOM 877 C CA . VAL A 1 110 ? -9.524 9.533 1.121 1.00 96.06 110 VAL A CA 1
ATOM 878 C C . VAL A 1 110 ? -8.410 10.256 0.377 1.00 96.06 110 VAL A C 1
ATOM 880 O O . VAL A 1 110 ? -8.681 11.046 -0.525 1.00 96.06 110 VAL A O 1
ATOM 883 N N . ILE A 1 111 ? -7.155 9.969 0.718 1.00 96.31 111 ILE A N 1
ATOM 884 C CA . ILE A 1 111 ? -5.998 10.463 -0.038 1.00 96.31 111 ILE A CA 1
ATOM 885 C C . ILE A 1 111 ? -5.702 9.483 -1.171 1.00 96.31 111 ILE A C 1
ATOM 887 O O . ILE A 1 111 ? -5.339 8.339 -0.910 1.00 96.31 111 ILE A O 1
ATOM 891 N N . GLU A 1 112 ? -5.817 9.934 -2.416 1.00 96.00 112 GLU A N 1
ATOM 892 C CA . GLU A 1 112 ? -5.312 9.218 -3.586 1.00 96.00 112 GLU A CA 1
ATOM 893 C C . GLU A 1 112 ? -3.873 9.664 -3.849 1.00 96.00 112 GLU A C 1
ATOM 895 O O . GLU A 1 112 ? -3.602 10.849 -4.060 1.00 96.00 112 GLU A O 1
ATOM 900 N N . ALA A 1 113 ? -2.943 8.715 -3.837 1.00 96.44 113 ALA A N 1
ATOM 901 C CA . ALA A 1 113 ? -1.528 8.974 -4.040 1.00 96.44 113 ALA A CA 1
ATOM 902 C C . ALA A 1 113 ? -0.921 8.015 -5.067 1.00 96.44 113 ALA A C 1
ATOM 904 O O . ALA A 1 113 ? -1.246 6.830 -5.120 1.00 96.44 113 ALA A O 1
ATOM 905 N N . ALA A 1 114 ? 0.021 8.527 -5.852 1.00 96.19 114 ALA A N 1
ATOM 906 C CA . ALA A 1 114 ? 0.954 7.711 -6.610 1.00 96.19 114 ALA A CA 1
ATOM 907 C C . ALA A 1 114 ? 2.259 7.599 -5.824 1.00 96.19 114 ALA A C 1
ATOM 909 O O . ALA A 1 114 ? 2.880 8.606 -5.493 1.00 96.19 114 ALA A O 1
ATOM 910 N N . LEU A 1 115 ? 2.682 6.375 -5.538 1.00 97.31 115 LEU A N 1
ATOM 911 C CA . LEU A 1 115 ? 4.012 6.086 -5.022 1.00 97.31 115 LEU A CA 1
ATOM 912 C C . LEU A 1 115 ? 4.919 5.879 -6.229 1.00 97.31 115 LEU A C 1
ATOM 914 O O . LEU A 1 115 ? 4.658 4.980 -7.030 1.00 97.31 115 LEU A O 1
ATOM 918 N N . VAL A 1 116 ? 5.952 6.703 -6.374 1.00 96.12 116 VAL A N 1
ATOM 919 C CA . VAL A 1 116 ? 6.853 6.667 -7.536 1.00 96.12 116 VAL A CA 1
ATOM 920 C C . VAL A 1 116 ? 8.289 6.409 -7.105 1.00 96.12 116 VAL A C 1
ATOM 922 O O . VAL A 1 116 ? 8.738 6.984 -6.119 1.00 96.12 116 VAL A O 1
ATOM 925 N N . ASN A 1 117 ? 9.028 5.556 -7.812 1.00 94.56 117 ASN A N 1
ATOM 926 C CA . ASN A 1 117 ? 10.463 5.415 -7.544 1.00 94.56 117 ASN A CA 1
ATOM 927 C C . ASN A 1 117 ? 11.224 6.686 -7.974 1.00 94.56 117 ASN A C 1
ATOM 929 O O . ASN A 1 117 ? 10.701 7.525 -8.706 1.00 94.56 117 ASN A O 1
ATOM 933 N N . GLU A 1 118 ? 12.486 6.822 -7.556 1.00 90.81 118 GLU A N 1
ATOM 934 C CA . GLU A 1 118 ? 13.311 8.008 -7.860 1.00 90.81 118 GLU A CA 1
ATOM 935 C C . GLU A 1 118 ? 13.471 8.276 -9.370 1.00 90.81 118 GLU A C 1
ATOM 937 O O . GLU A 1 118 ? 13.675 9.417 -9.778 1.00 90.81 118 GLU A O 1
ATOM 942 N N . ARG A 1 119 ? 13.361 7.232 -10.204 1.00 90.12 119 ARG A N 1
ATOM 943 C CA . ARG A 1 119 ? 13.453 7.320 -11.671 1.00 90.12 119 ARG A CA 1
ATOM 944 C C . ARG A 1 119 ? 12.106 7.559 -12.362 1.00 90.12 119 ARG A C 1
ATOM 946 O O . ARG A 1 119 ? 12.078 7.654 -13.585 1.00 90.12 119 ARG A O 1
ATOM 953 N N . GLU A 1 120 ? 11.014 7.623 -11.600 1.00 90.94 120 GLU A N 1
ATOM 954 C CA . GLU A 1 120 ? 9.627 7.747 -12.076 1.00 90.94 120 GLU A CA 1
ATOM 955 C C . GLU A 1 120 ? 9.217 6.674 -13.107 1.00 90.94 120 GLU A C 1
ATOM 957 O O . GLU A 1 120 ? 8.299 6.856 -13.909 1.00 90.94 120 GLU A O 1
ATOM 962 N N . THR A 1 121 ? 9.891 5.524 -13.079 1.00 92.38 121 THR A N 1
ATOM 963 C CA . THR A 1 121 ? 9.644 4.379 -13.962 1.00 92.38 121 THR A CA 1
ATOM 964 C C . THR A 1 121 ? 8.699 3.360 -13.342 1.00 92.38 121 THR A C 1
ATOM 966 O O . THR A 1 121 ? 8.056 2.622 -14.080 1.00 92.38 121 THR A O 1
ATOM 969 N N . VAL A 1 122 ? 8.571 3.318 -12.014 1.00 94.31 122 VAL A N 1
ATOM 970 C CA . VAL A 1 122 ? 7.664 2.417 -11.291 1.00 94.31 122 VAL A CA 1
ATOM 971 C C . VAL A 1 122 ? 6.645 3.241 -10.526 1.00 94.31 122 VAL A C 1
ATOM 973 O O . VAL A 1 122 ? 7.016 4.129 -9.759 1.00 94.31 122 VAL A O 1
ATOM 976 N N . ILE A 1 123 ? 5.365 2.925 -10.716 1.00 95.00 123 ILE A N 1
ATOM 977 C CA . ILE A 1 123 ? 4.250 3.608 -10.063 1.00 95.00 123 ILE A CA 1
ATOM 978 C C . ILE A 1 123 ? 3.355 2.589 -9.369 1.00 95.00 123 ILE A C 1
ATOM 980 O O . ILE A 1 123 ? 2.925 1.608 -9.975 1.00 95.00 123 ILE A O 1
ATOM 984 N N . VAL A 1 124 ? 3.024 2.854 -8.110 1.00 95.25 124 VAL A N 1
ATOM 985 C CA . VAL A 1 124 ? 2.035 2.095 -7.339 1.00 95.25 124 VAL A CA 1
ATOM 986 C C . VAL A 1 124 ? 0.953 3.064 -6.877 1.00 95.25 124 VAL A C 1
ATOM 988 O O . VAL A 1 124 ? 1.252 4.054 -6.214 1.00 95.25 124 VAL A O 1
ATOM 991 N N . ALA A 1 125 ? -0.304 2.808 -7.239 1.00 95.00 125 ALA A N 1
ATOM 992 C CA . ALA A 1 125 ? -1.415 3.650 -6.806 1.00 95.00 125 ALA A CA 1
ATOM 993 C C . ALA A 1 125 ? -1.888 3.222 -5.410 1.00 95.00 125 ALA A C 1
ATOM 995 O O . ALA A 1 125 ? -2.131 2.035 -5.174 1.00 95.00 125 ALA A O 1
ATOM 996 N N . ALA A 1 126 ? -2.033 4.187 -4.507 1.00 95.81 126 ALA A N 1
ATOM 997 C CA . ALA A 1 126 ? -2.444 3.983 -3.127 1.00 95.81 126 ALA A CA 1
ATOM 998 C C . ALA A 1 126 ? -3.639 4.877 -2.768 1.00 95.81 126 ALA A C 1
ATOM 1000 O O . ALA A 1 126 ? -3.716 6.031 -3.192 1.00 95.81 126 ALA A O 1
ATOM 1001 N N . TYR A 1 127 ? -4.545 4.346 -1.952 1.00 95.81 127 TYR A N 1
ATOM 1002 C CA . TYR A 1 127 ? -5.677 5.071 -1.381 1.00 95.81 127 TYR A CA 1
ATOM 1003 C C . TYR A 1 127 ? -5.625 4.953 0.136 1.00 95.81 127 TYR A C 1
ATOM 1005 O O . TYR A 1 127 ? -5.621 3.843 0.662 1.00 95.81 127 TYR A O 1
ATOM 1013 N N . LEU A 1 128 ? -5.591 6.077 0.845 1.00 96.31 128 LEU A N 1
ATOM 1014 C CA . LEU A 1 128 ? -5.614 6.106 2.307 1.00 96.31 128 LEU A CA 1
ATOM 1015 C C . LEU A 1 128 ? -6.968 6.643 2.763 1.00 96.31 128 LEU A C 1
ATOM 1017 O O . LEU A 1 128 ? -7.189 7.852 2.752 1.00 96.31 128 LEU A O 1
ATOM 1021 N N . ASP A 1 129 ? -7.877 5.741 3.121 1.00 95.50 129 ASP A N 1
ATOM 1022 C CA . ASP A 1 129 ? -9.229 6.040 3.587 1.00 95.50 129 ASP A CA 1
ATOM 1023 C C . ASP A 1 129 ? -9.219 6.256 5.105 1.00 95.50 129 ASP A C 1
ATOM 1025 O O . ASP A 1 129 ? -9.329 5.315 5.895 1.00 95.50 129 ASP A O 1
ATOM 1029 N N . PHE A 1 130 ? -9.049 7.510 5.530 1.00 95.25 130 PHE A N 1
ATOM 1030 C CA . PHE A 1 130 ? -9.028 7.870 6.950 1.00 95.25 130 PHE A CA 1
ATOM 1031 C C . PHE A 1 130 ? -10.370 7.684 7.671 1.00 95.25 130 PHE A C 1
ATOM 1033 O O . PHE A 1 130 ? -10.328 7.269 8.833 1.00 95.25 130 PHE A O 1
ATOM 1040 N N . PRO A 1 131 ? -11.539 7.969 7.058 1.00 94.44 131 PRO A N 1
ATOM 1041 C CA . PRO A 1 131 ? -12.832 7.686 7.678 1.00 94.44 131 PRO A CA 1
ATOM 1042 C C . PRO A 1 131 ? -13.010 6.222 8.086 1.00 94.44 131 PRO A C 1
ATOM 1044 O O . PRO A 1 131 ? -13.522 5.951 9.173 1.00 94.44 131 PRO A O 1
ATOM 1047 N N . HIS A 1 132 ? -12.560 5.283 7.249 1.00 92.06 132 HIS A N 1
ATOM 1048 C CA . HIS A 1 132 ? -12.667 3.848 7.527 1.00 92.06 132 HIS A CA 1
ATOM 1049 C C . HIS A 1 132 ? -11.392 3.251 8.139 1.00 92.06 132 HIS A C 1
ATOM 1051 O O . HIS A 1 132 ? -11.412 2.123 8.630 1.00 92.06 132 HIS A O 1
ATOM 1057 N N . GLY A 1 133 ? -10.290 4.002 8.158 1.00 93.31 133 GLY A N 1
ATOM 1058 C CA . GLY A 1 133 ? -9.004 3.556 8.684 1.00 93.31 133 GLY A CA 1
ATOM 1059 C C . GLY A 1 133 ? -8.345 2.476 7.827 1.00 93.31 133 GLY A C 1
ATOM 1060 O O . GLY A 1 133 ? -7.675 1.603 8.374 1.00 93.31 133 GLY A O 1
ATOM 1061 N N . VAL A 1 134 ? -8.546 2.505 6.508 1.00 92.56 134 VAL A N 1
ATOM 1062 C CA . VAL A 1 134 ? -8.078 1.466 5.578 1.00 92.56 134 VAL A CA 1
ATOM 1063 C C . VAL A 1 134 ? -7.088 2.050 4.575 1.00 92.56 134 VAL A C 1
ATOM 1065 O O . VAL A 1 134 ? -7.274 3.149 4.062 1.00 92.56 134 VAL A O 1
ATOM 1068 N N . ALA A 1 135 ? -6.026 1.303 4.280 1.00 94.19 135 ALA A N 1
ATOM 1069 C CA . ALA A 1 135 ? -5.122 1.591 3.174 1.00 94.19 135 ALA A CA 1
ATOM 1070 C C . ALA A 1 135 ? -5.371 0.586 2.050 1.00 94.19 135 ALA A C 1
ATOM 1072 O O . ALA A 1 135 ? -5.429 -0.616 2.310 1.00 94.19 135 ALA A O 1
ATOM 1073 N N . HIS A 1 136 ? -5.482 1.064 0.814 1.00 93.38 136 HIS A N 1
ATOM 1074 C CA . HIS A 1 136 ? -5.608 0.221 -0.365 1.00 93.38 136 HIS A CA 1
ATOM 1075 C C . HIS A 1 136 ? -4.453 0.440 -1.330 1.00 93.38 136 HIS A C 1
ATOM 1077 O O . HIS A 1 136 ? -4.060 1.577 -1.584 1.00 93.38 136 HIS A O 1
ATOM 1083 N N . ILE A 1 137 ? -3.986 -0.641 -1.944 1.00 92.69 137 ILE A N 1
ATOM 1084 C CA . ILE A 1 137 ? -3.149 -0.585 -3.142 1.00 92.69 137 ILE A CA 1
ATOM 1085 C C . ILE A 1 137 ? -3.984 -1.010 -4.342 1.00 92.69 137 ILE A C 1
ATOM 1087 O O . ILE A 1 137 ? -4.685 -2.023 -4.303 1.00 92.69 137 ILE A O 1
ATOM 1091 N N . ASN A 1 138 ? -3.896 -0.237 -5.420 1.00 89.44 138 ASN A N 1
ATOM 1092 C CA . ASN A 1 138 ? -4.499 -0.573 -6.699 1.00 89.44 138 ASN A CA 1
ATOM 1093 C C . ASN A 1 138 ? -3.393 -0.900 -7.706 1.00 89.44 138 ASN A C 1
ATOM 1095 O O . ASN A 1 138 ? -2.706 -0.021 -8.231 1.00 89.44 138 ASN A O 1
ATOM 1099 N N . ILE A 1 139 ? -3.240 -2.195 -7.971 1.00 84.56 139 ILE A N 1
ATOM 1100 C CA . ILE A 1 139 ? -2.225 -2.713 -8.888 1.00 84.56 139 ILE A CA 1
ATOM 1101 C C . ILE A 1 139 ? -2.572 -2.487 -10.369 1.00 84.56 139 ILE A C 1
ATOM 1103 O O . ILE A 1 139 ? -1.661 -2.510 -11.187 1.00 84.56 139 ILE A O 1
ATOM 1107 N N . GLU A 1 140 ? -3.841 -2.237 -10.726 1.00 82.69 140 GLU A N 1
ATOM 1108 C CA . GLU A 1 140 ? -4.243 -1.903 -12.109 1.00 82.69 140 GLU A CA 1
ATOM 1109 C C . GLU A 1 140 ? -3.840 -0.488 -12.501 1.00 82.69 140 GLU A C 1
ATOM 1111 O O . GLU A 1 140 ? -3.464 -0.230 -13.641 1.00 82.69 140 GLU A O 1
ATOM 1116 N N . ARG A 1 141 ? -3.968 0.446 -11.554 1.00 84.44 141 ARG A N 1
ATOM 1117 C CA . ARG A 1 141 ? -3.588 1.849 -11.752 1.00 84.44 141 ARG A CA 1
ATOM 1118 C C . ARG A 1 141 ? -2.083 2.073 -11.597 1.00 84.44 141 ARG A C 1
ATOM 1120 O O . ARG A 1 141 ? -1.580 3.121 -12.007 1.00 84.44 141 ARG A O 1
ATOM 1127 N N . GLY A 1 142 ? -1.381 1.106 -11.009 1.00 86.75 142 GLY A N 1
ATOM 1128 C CA . GLY A 1 142 ? 0.075 1.038 -11.001 1.00 86.75 142 GLY A CA 1
ATOM 1129 C C . GLY A 1 142 ? 0.646 0.531 -12.326 1.00 86.75 142 GLY A C 1
ATOM 1130 O O . GLY A 1 142 ? -0.074 0.128 -13.236 1.00 86.75 142 GLY A O 1
ATOM 1131 N N . GLY A 1 143 ? 1.966 0.559 -12.449 1.00 90.56 143 GLY A N 1
ATOM 1132 C CA . GLY A 1 143 ? 2.641 0.027 -13.621 1.00 90.56 143 GLY A CA 1
ATOM 1133 C C . GLY A 1 143 ? 4.092 0.444 -13.719 1.00 90.56 143 GLY A C 1
ATOM 1134 O O . GLY A 1 143 ? 4.594 1.250 -12.933 1.00 90.56 143 GLY A O 1
ATOM 1135 N N . VAL A 1 144 ? 4.735 -0.080 -14.755 1.00 90.38 144 VAL A N 1
ATOM 1136 C CA . VAL A 1 144 ? 6.032 0.401 -15.216 1.00 90.38 144 VAL A CA 1
ATOM 1137 C C . VAL A 1 144 ? 5.804 1.344 -16.390 1.00 90.38 144 VAL A C 1
ATOM 1139 O O . VAL A 1 144 ? 5.068 1.014 -17.320 1.00 90.38 144 VAL A O 1
ATOM 1142 N N . ARG A 1 145 ? 6.410 2.529 -16.346 1.00 85.31 145 ARG A N 1
ATOM 1143 C CA . ARG A 1 145 ? 6.296 3.556 -17.383 1.00 85.31 145 ARG A CA 1
ATOM 1144 C C . ARG A 1 145 ? 7.655 3.858 -17.994 1.00 85.31 145 ARG A C 1
ATOM 1146 O O . ARG A 1 145 ? 8.680 3.839 -17.320 1.00 85.31 145 ARG A O 1
ATOM 1153 N N . SER A 1 146 ? 7.638 4.177 -19.283 1.00 77.00 146 SER A N 1
ATOM 1154 C CA . SER A 1 146 ? 8.773 4.789 -19.967 1.00 77.00 146 SER A CA 1
ATOM 1155 C C . SER A 1 146 ? 8.576 6.301 -19.951 1.00 77.00 146 SER A C 1
ATOM 1157 O O . SER A 1 146 ? 7.824 6.833 -20.765 1.00 77.00 146 SER A O 1
ATOM 1159 N N . GLY A 1 147 ? 9.202 6.973 -18.984 1.00 69.62 147 GLY A N 1
ATOM 1160 C CA . GLY A 1 147 ? 9.276 8.434 -18.932 1.00 69.62 147 GLY A CA 1
ATOM 1161 C C . GLY A 1 147 ? 10.445 8.956 -19.771 1.00 69.62 147 GLY A C 1
ATOM 1162 O O . GLY A 1 147 ? 10.722 8.446 -20.857 1.00 69.62 147 GLY A O 1
ATOM 1163 N N . GLU A 1 148 ? 11.180 9.936 -19.238 1.00 72.44 148 GLU A N 1
ATOM 1164 C CA . GLU A 1 148 ? 12.440 10.411 -19.838 1.00 72.44 148 GLU A CA 1
ATOM 1165 C C . GLU A 1 148 ? 13.526 9.326 -19.861 1.00 72.44 148 GLU A C 1
ATOM 1167 O O . GLU A 1 148 ? 14.369 9.292 -20.756 1.00 72.44 148 GLU A O 1
ATOM 1172 N N . SER A 1 149 ? 13.490 8.423 -18.879 1.00 72.31 149 SER A N 1
ATOM 1173 C CA . SER A 1 149 ? 14.354 7.251 -18.812 1.00 72.31 149 SER A CA 1
ATOM 1174 C C . SER A 1 149 ? 13.556 5.977 -19.096 1.00 72.31 149 SER A C 1
ATOM 1176 O O . SER A 1 149 ? 12.469 5.806 -18.537 1.00 72.31 149 SER A O 1
ATOM 1178 N N . PRO A 1 150 ? 14.088 5.047 -19.910 1.00 81.88 150 PRO A N 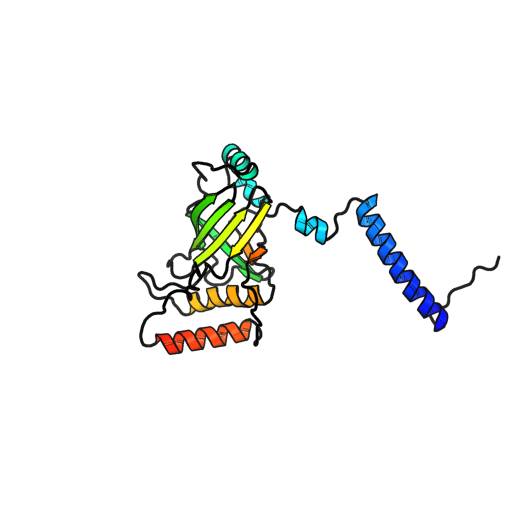1
ATOM 1179 C CA . PRO A 1 150 ? 13.469 3.742 -20.067 1.00 81.88 150 PRO A CA 1
ATOM 1180 C C . PRO A 1 150 ? 13.563 2.945 -18.754 1.00 81.88 150 PRO A C 1
ATOM 1182 O O . PRO A 1 150 ? 14.544 3.096 -18.007 1.00 81.88 150 PRO A O 1
ATOM 1185 N N . PRO A 1 151 ? 12.576 2.083 -18.465 1.00 86.62 151 PRO A N 1
ATOM 1186 C CA . PRO A 1 151 ? 12.643 1.202 -17.311 1.00 86.62 151 PRO A CA 1
ATOM 1187 C C . PRO A 1 151 ? 13.795 0.203 -17.448 1.00 86.62 151 PRO A C 1
ATOM 1189 O O . PRO A 1 151 ? 14.102 -0.273 -18.543 1.00 86.62 151 PRO A O 1
ATOM 1192 N N . LEU A 1 152 ? 14.435 -0.103 -16.324 1.00 90.19 152 LEU A N 1
ATOM 1193 C CA . LEU A 1 152 ? 15.465 -1.133 -16.220 1.00 90.19 152 LEU A CA 1
ATOM 1194 C C . LEU A 1 152 ? 14.829 -2.486 -15.889 1.00 90.19 152 LEU A C 1
ATOM 1196 O O . LEU A 1 152 ? 13.680 -2.557 -15.454 1.00 90.19 152 LEU A O 1
ATOM 1200 N N . GLU A 1 153 ? 15.593 -3.569 -16.043 1.00 90.38 153 GLU A N 1
ATOM 1201 C CA . GLU A 1 153 ? 15.155 -4.896 -15.591 1.00 90.38 153 GLU A CA 1
ATOM 1202 C C . GLU A 1 153 ? 14.749 -4.881 -14.110 1.00 90.38 153 GLU A C 1
ATOM 1204 O O . GLU A 1 153 ? 13.748 -5.486 -13.739 1.00 90.38 153 GLU A O 1
ATOM 1209 N N . GLU A 1 154 ? 15.485 -4.145 -13.278 1.00 91.94 154 GLU A N 1
ATOM 1210 C CA . GLU A 1 154 ? 15.198 -3.995 -11.850 1.00 91.94 154 GLU A CA 1
ATOM 1211 C C . GLU A 1 154 ? 13.821 -3.360 -11.599 1.00 91.94 154 GLU A C 1
ATOM 1213 O O . GLU A 1 154 ? 13.084 -3.838 -10.741 1.00 91.94 154 GLU A O 1
ATOM 1218 N N . ASP A 1 155 ? 13.421 -2.365 -12.400 1.00 91.56 155 ASP A N 1
ATOM 1219 C CA . ASP A 1 155 ? 12.102 -1.722 -12.300 1.00 91.56 155 ASP A CA 1
ATOM 1220 C C . ASP A 1 155 ? 10.974 -2.707 -12.642 1.00 91.56 155 ASP A C 1
ATOM 1222 O O . ASP A 1 155 ? 9.953 -2.786 -11.952 1.00 91.56 155 ASP A O 1
ATOM 1226 N N . LEU A 1 156 ? 11.175 -3.485 -13.713 1.00 91.69 156 LEU A N 1
ATOM 1227 C CA . LEU A 1 156 ? 10.245 -4.529 -14.140 1.00 91.69 156 LEU A CA 1
ATOM 1228 C C . LEU A 1 156 ? 10.101 -5.592 -13.056 1.00 91.69 156 LEU A C 1
ATOM 1230 O O . LEU A 1 156 ? 8.990 -5.954 -12.670 1.00 91.69 156 LEU A O 1
ATOM 1234 N N . ARG A 1 157 ? 11.233 -6.073 -12.545 1.00 94.00 157 ARG A N 1
ATOM 1235 C CA . ARG A 1 157 ? 11.296 -7.096 -11.508 1.00 94.00 157 ARG A CA 1
ATOM 1236 C C . ARG A 1 157 ? 10.631 -6.621 -10.223 1.00 94.00 157 ARG A C 1
ATOM 1238 O O . ARG A 1 157 ? 9.846 -7.379 -9.656 1.00 94.00 157 ARG A O 1
ATOM 1245 N N . ALA A 1 158 ? 10.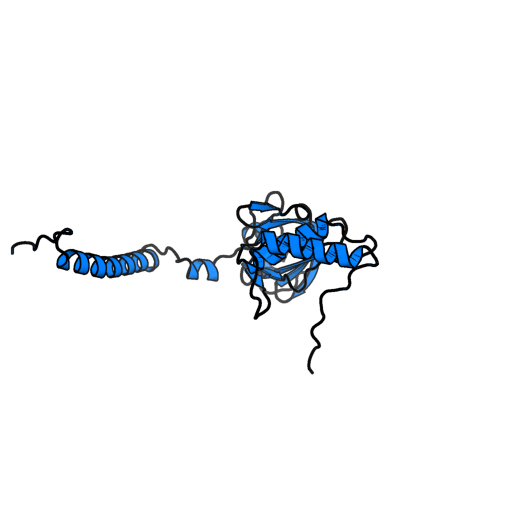872 -5.382 -9.801 1.00 94.81 158 ALA A N 1
ATOM 1246 C CA . ALA A 1 158 ? 10.239 -4.787 -8.630 1.00 94.81 158 ALA A CA 1
ATOM 1247 C C . ALA A 1 158 ? 8.709 -4.759 -8.774 1.00 94.81 158 ALA A C 1
ATOM 1249 O O . ALA A 1 158 ? 7.985 -5.296 -7.930 1.00 94.81 158 ALA A O 1
ATOM 1250 N N . PHE A 1 159 ? 8.204 -4.204 -9.883 1.00 94.12 159 PHE A N 1
ATOM 1251 C CA . PHE A 1 159 ? 6.764 -4.102 -10.115 1.00 94.12 159 PHE A CA 1
ATOM 1252 C C . PHE A 1 159 ? 6.086 -5.467 -10.241 1.00 94.12 159 PHE A C 1
ATOM 1254 O O . PHE A 1 159 ? 5.073 -5.712 -9.586 1.00 94.12 159 PHE A O 1
ATOM 1261 N N . TYR A 1 160 ? 6.642 -6.385 -11.034 1.00 92.81 160 TYR A N 1
ATOM 1262 C CA . TYR A 1 160 ? 6.039 -7.706 -11.201 1.00 92.81 160 TYR A CA 1
ATOM 1263 C C . TYR A 1 160 ? 6.143 -8.561 -9.937 1.00 92.81 160 TYR A C 1
ATOM 1265 O O . TYR A 1 160 ? 5.247 -9.369 -9.685 1.00 92.81 160 TYR A O 1
ATOM 1273 N N . THR A 1 161 ? 7.167 -8.353 -9.100 1.00 94.19 161 THR A N 1
ATOM 1274 C CA . THR A 1 161 ? 7.236 -8.980 -7.772 1.00 94.19 161 THR A CA 1
ATOM 1275 C C . THR A 1 161 ? 6.048 -8.556 -6.923 1.00 94.19 161 THR A C 1
ATOM 1277 O O . THR A 1 161 ? 5.368 -9.427 -6.380 1.00 94.19 161 THR A O 1
ATOM 1280 N N . LEU A 1 162 ? 5.747 -7.255 -6.853 1.00 93.44 162 LEU A N 1
ATOM 1281 C CA . LEU A 1 162 ? 4.550 -6.762 -6.171 1.00 93.44 162 LEU A CA 1
ATOM 1282 C C . LEU A 1 162 ? 3.286 -7.378 -6.788 1.00 93.44 162 LEU A C 1
ATOM 1284 O O . LEU A 1 162 ? 2.505 -8.017 -6.085 1.00 93.44 162 LEU A O 1
ATOM 1288 N N . TYR A 1 163 ? 3.123 -7.237 -8.105 1.00 91.00 163 TYR A N 1
ATOM 1289 C CA . TYR A 1 163 ? 1.936 -7.661 -8.844 1.00 91.00 163 TYR A CA 1
ATOM 1290 C C . TYR A 1 163 ? 1.592 -9.137 -8.603 1.00 91.00 163 TYR A C 1
ATOM 1292 O O . TYR A 1 163 ? 0.508 -9.453 -8.117 1.00 91.00 163 TYR A O 1
ATOM 1300 N N . TYR A 1 164 ? 2.518 -10.059 -8.873 1.00 89.81 164 TYR A N 1
ATOM 1301 C CA . TYR A 1 164 ? 2.227 -11.491 -8.782 1.00 89.81 164 TYR A CA 1
ATOM 1302 C C . TYR A 1 164 ? 2.082 -11.995 -7.347 1.00 89.81 164 TYR A C 1
ATOM 1304 O O . TYR A 1 164 ? 1.301 -12.915 -7.100 1.00 89.81 164 TYR A O 1
ATOM 1312 N N . ASN A 1 165 ? 2.788 -11.400 -6.383 1.00 90.50 165 ASN A N 1
ATOM 1313 C CA . ASN A 1 165 ? 2.613 -11.769 -4.978 1.00 90.50 165 ASN A CA 1
ATOM 1314 C C . ASN A 1 165 ? 1.261 -11.306 -4.438 1.00 90.50 165 ASN A C 1
ATOM 1316 O O . ASN A 1 165 ? 0.605 -12.055 -3.715 1.00 90.50 165 ASN A O 1
ATOM 1320 N N . VAL A 1 166 ? 0.811 -10.119 -4.839 1.00 87.56 166 VAL A N 1
ATOM 1321 C CA . VAL A 1 166 ? -0.532 -9.623 -4.539 1.00 87.56 166 VAL A CA 1
ATOM 1322 C C . VAL A 1 166 ? -1.608 -10.549 -5.109 1.00 87.56 166 VAL A C 1
ATOM 1324 O O . VAL A 1 166 ? -2.530 -10.924 -4.388 1.00 87.56 166 VAL A O 1
ATOM 1327 N N . LEU A 1 167 ? -1.466 -10.995 -6.363 1.00 84.75 167 LEU A N 1
ATOM 1328 C CA . LEU A 1 167 ? -2.360 -12.008 -6.945 1.00 84.75 167 LEU A CA 1
ATOM 1329 C C . LEU A 1 167 ? -2.324 -13.338 -6.181 1.00 84.75 167 LEU A C 1
ATOM 1331 O O . LEU A 1 167 ? -3.320 -14.053 -6.113 1.00 84.75 167 LEU A O 1
ATOM 1335 N N . GLY A 1 168 ? -1.180 -13.653 -5.576 1.00 83.06 168 GLY A N 1
ATOM 1336 C CA . GLY A 1 168 ? -0.995 -14.771 -4.657 1.00 83.06 168 GLY A CA 1
ATOM 1337 C C . GLY A 1 168 ? -1.550 -14.539 -3.245 1.00 83.06 168 GLY A C 1
ATOM 1338 O O . GLY A 1 168 ? -1.269 -15.346 -2.363 1.00 83.06 168 GLY A O 1
ATOM 1339 N N . ASN A 1 169 ? -2.327 -13.474 -3.015 1.00 83.44 169 ASN A N 1
ATOM 1340 C CA . ASN A 1 169 ? -2.896 -13.073 -1.722 1.00 83.44 169 ASN A CA 1
ATOM 1341 C C . ASN A 1 169 ? -1.855 -12.727 -0.642 1.00 83.44 169 ASN A C 1
ATOM 1343 O O . ASN A 1 169 ? -2.124 -12.871 0.554 1.00 83.44 169 ASN A O 1
ATOM 1347 N N . ARG A 1 170 ? -0.657 -12.275 -1.033 1.00 88.38 170 ARG A N 1
ATOM 1348 C CA . ARG A 1 170 ? 0.299 -11.690 -0.082 1.00 88.38 170 ARG A CA 1
ATOM 1349 C C . ARG A 1 170 ? -0.194 -10.322 0.387 1.00 88.38 170 ARG A C 1
ATOM 1351 O O . ARG A 1 170 ? -0.817 -9.580 -0.368 1.00 88.38 170 ARG A O 1
ATOM 1358 N N . VAL A 1 171 ? 0.126 -9.992 1.635 1.00 90.81 171 VAL A N 1
ATOM 1359 C CA . VAL A 1 171 ? -0.191 -8.692 2.235 1.00 90.81 171 VAL A CA 1
ATOM 1360 C C . VAL A 1 171 ? 0.884 -7.689 1.835 1.00 90.81 171 VAL A C 1
ATOM 1362 O O . VAL A 1 171 ? 2.072 -7.955 2.022 1.00 90.81 171 VAL A O 1
ATOM 1365 N N . VAL A 1 172 ? 0.459 -6.548 1.295 1.00 94.94 172 VAL A N 1
ATOM 1366 C CA . VAL A 1 172 ? 1.348 -5.418 1.000 1.00 94.94 172 VAL A CA 1
ATOM 1367 C C . VAL A 1 172 ? 1.478 -4.559 2.247 1.00 94.94 172 VAL A C 1
ATOM 1369 O O . VAL A 1 172 ? 0.480 -4.293 2.912 1.00 94.94 172 VAL A O 1
ATOM 1372 N N . GLU A 1 173 ? 2.684 -4.101 2.548 1.00 96.38 173 GLU A N 1
ATOM 1373 C CA . GLU A 1 173 ? 2.945 -3.158 3.633 1.00 96.38 173 GLU A CA 1
ATOM 1374 C C . GLU A 1 173 ? 3.554 -1.871 3.086 1.00 96.38 173 GLU A C 1
ATOM 1376 O O . GLU A 1 173 ? 4.439 -1.899 2.229 1.00 96.38 173 GLU A O 1
ATOM 1381 N N . LEU A 1 174 ? 3.093 -0.739 3.610 1.00 97.31 174 LEU A N 1
ATOM 1382 C CA . LEU A 1 174 ? 3.729 0.555 3.414 1.00 97.31 174 LEU A CA 1
ATOM 1383 C C . LEU A 1 174 ? 4.467 0.940 4.689 1.00 97.31 174 LEU A C 1
ATOM 1385 O O . LEU A 1 174 ? 3.888 0.898 5.774 1.00 97.31 174 LEU A O 1
ATOM 1389 N N . THR A 1 175 ? 5.726 1.354 4.568 1.00 97.06 175 THR A N 1
ATOM 1390 C CA . THR A 1 175 ? 6.526 1.770 5.729 1.00 97.06 175 THR A CA 1
ATOM 1391 C C . THR A 1 175 ? 7.106 3.158 5.520 1.00 97.06 175 THR A C 1
ATOM 1393 O O . THR A 1 175 ? 7.674 3.459 4.474 1.00 97.06 175 THR A O 1
ATOM 1396 N N . ILE A 1 176 ? 6.979 4.004 6.538 1.00 96.12 176 ILE A N 1
ATOM 1397 C CA . ILE A 1 176 ? 7.608 5.323 6.605 1.00 96.12 176 ILE A CA 1
ATOM 1398 C C . ILE A 1 176 ? 8.582 5.290 7.780 1.00 96.12 176 ILE A C 1
ATOM 1400 O O . ILE A 1 176 ? 8.209 4.867 8.874 1.00 96.12 176 ILE A O 1
ATOM 1404 N N . ASP A 1 177 ? 9.816 5.748 7.565 1.00 92.12 177 ASP A N 1
ATOM 1405 C CA . ASP A 1 177 ? 10.854 5.746 8.599 1.00 92.12 177 ASP A CA 1
ATOM 1406 C C . ASP A 1 177 ? 10.373 6.431 9.888 1.00 92.12 177 ASP A C 1
ATOM 1408 O O . ASP A 1 177 ? 9.911 7.576 9.879 1.00 92.12 177 ASP A O 1
ATOM 1412 N N . GLY A 1 178 ? 10.507 5.722 11.011 1.00 90.88 178 GLY A N 1
ATOM 1413 C CA . GLY A 1 178 ? 10.097 6.204 12.332 1.00 90.88 178 GLY A CA 1
ATOM 1414 C C . GLY A 1 178 ? 8.622 5.984 12.684 1.00 90.88 178 GLY A C 1
ATOM 1415 O O . GLY A 1 178 ? 8.212 6.391 13.768 1.00 90.88 178 GLY A O 1
ATOM 1416 N N . PHE A 1 179 ? 7.843 5.327 11.820 1.00 93.88 179 PHE A N 1
ATOM 1417 C CA . PHE A 1 179 ? 6.443 4.966 12.061 1.00 93.88 179 PHE A CA 1
ATOM 1418 C C . PHE A 1 179 ? 6.245 3.456 11.916 1.00 93.88 179 PHE A C 1
ATOM 1420 O O . PHE A 1 179 ? 7.035 2.779 11.256 1.00 93.88 179 PHE A O 1
ATOM 1427 N N . GLU A 1 180 ? 5.193 2.912 12.532 1.00 93.69 180 GLU A N 1
ATOM 1428 C CA . GLU A 1 180 ? 4.866 1.502 12.309 1.00 93.69 180 GLU A CA 1
ATOM 1429 C C . GLU A 1 180 ? 4.364 1.290 10.864 1.00 93.69 180 GLU A C 1
ATOM 1431 O O . GLU A 1 180 ? 3.730 2.192 10.293 1.00 93.69 180 GLU A O 1
ATOM 1436 N N . PRO A 1 181 ? 4.636 0.117 10.261 1.00 94.94 181 PRO A N 1
ATOM 1437 C CA . PRO A 1 181 ? 4.113 -0.233 8.947 1.00 94.94 181 PRO A CA 1
ATOM 1438 C C . PRO A 1 181 ? 2.584 -0.282 8.922 1.00 94.94 181 PRO A C 1
ATOM 1440 O O . PRO A 1 181 ? 1.937 -0.656 9.903 1.00 94.94 181 PRO A O 1
ATOM 1443 N N . VAL A 1 182 ? 2.013 0.052 7.767 1.00 94.69 182 VAL A N 1
ATOM 1444 C CA . VAL A 1 182 ? 0.578 -0.060 7.493 1.00 94.69 182 VAL A CA 1
ATOM 1445 C C . VAL A 1 182 ? 0.351 -1.177 6.489 1.00 94.69 182 VAL A C 1
ATOM 1447 O O . VAL A 1 182 ? 0.858 -1.131 5.367 1.00 94.69 182 VAL A O 1
ATOM 1450 N N . ASP A 1 183 ? -0.446 -2.168 6.878 1.00 92.94 183 ASP A N 1
ATOM 1451 C CA . ASP A 1 183 ? -0.851 -3.261 6.007 1.00 92.94 183 ASP A CA 1
ATOM 1452 C C . ASP A 1 183 ? -2.012 -2.839 5.100 1.00 92.94 183 ASP A C 1
ATOM 1454 O O . ASP A 1 183 ? -3.050 -2.350 5.550 1.00 92.94 183 ASP A O 1
ATOM 1458 N N . CYS A 1 184 ? -1.853 -3.055 3.801 1.00 91.38 184 CYS A N 1
ATOM 1459 C CA . CYS A 1 184 ? -2.806 -2.622 2.793 1.00 91.38 184 CYS A CA 1
ATOM 1460 C C . CYS A 1 184 ? -3.746 -3.750 2.383 1.00 91.38 184 CYS A C 1
ATOM 1462 O O . CYS A 1 184 ? -3.345 -4.897 2.174 1.00 91.38 184 CYS A O 1
ATOM 1464 N N . GLU A 1 185 ? -5.004 -3.387 2.182 1.00 86.56 185 GLU A N 1
ATOM 1465 C CA . GLU A 1 185 ? -5.910 -4.174 1.366 1.00 86.56 185 GLU A CA 1
ATOM 1466 C C . GLU A 1 185 ? -5.553 -3.987 -0.105 1.00 86.56 185 GLU A C 1
ATOM 1468 O O . GLU A 1 185 ? -5.048 -2.940 -0.515 1.00 86.56 185 GLU A O 1
ATOM 1473 N N . VAL A 1 186 ? -5.812 -4.997 -0.927 1.00 77.31 186 VAL A N 1
ATOM 1474 C CA . VAL A 1 186 ? -5.502 -4.899 -2.349 1.00 77.31 186 VAL A CA 1
ATOM 1475 C C . VAL A 1 186 ? -6.775 -4.936 -3.166 1.00 77.31 186 VAL A C 1
ATOM 1477 O O . VAL A 1 186 ? -7.594 -5.844 -3.034 1.00 77.31 186 VAL A O 1
ATOM 1480 N N . VAL A 1 187 ? -6.914 -3.947 -4.042 1.00 71.25 187 VAL A N 1
ATOM 1481 C CA . VAL A 1 187 ? -7.917 -3.955 -5.097 1.00 71.25 187 VAL A CA 1
ATOM 1482 C C . VAL A 1 187 ? -7.334 -4.722 -6.281 1.00 71.25 187 VAL A C 1
ATOM 1484 O O . VAL A 1 187 ? -6.406 -4.256 -6.944 1.00 71.25 187 VAL A O 1
ATOM 1487 N N . ILE A 1 188 ? -7.865 -5.925 -6.505 1.00 64.62 188 ILE A N 1
ATOM 1488 C CA . ILE A 1 188 ? -7.465 -6.838 -7.579 1.00 64.62 188 ILE A CA 1
ATOM 1489 C C . ILE A 1 188 ? -8.595 -6.895 -8.626 1.00 64.62 188 ILE A C 1
ATOM 1491 O O . ILE A 1 188 ? -9.759 -7.014 -8.232 1.00 64.62 188 ILE A O 1
ATOM 1495 N N . PRO A 1 189 ? -8.293 -6.862 -9.938 1.00 58.84 189 PRO A N 1
ATOM 1496 C CA . PRO A 1 189 ? -9.277 -7.121 -10.983 1.00 58.84 189 PRO A CA 1
ATOM 1497 C C . PRO A 1 189 ? -10.022 -8.438 -10.763 1.00 58.84 189 PRO A C 1
ATOM 1499 O O . PRO A 1 189 ? -9.438 -9.465 -10.408 1.00 58.84 189 PRO A O 1
ATOM 1502 N N . VAL A 1 190 ? -11.319 -8.443 -11.056 1.00 53.44 190 VAL A N 1
ATOM 1503 C CA . VAL A 1 190 ? -12.105 -9.680 -11.108 1.00 53.44 190 VAL A CA 1
ATOM 1504 C C . VAL A 1 190 ? -11.633 -10.568 -12.272 1.00 53.44 190 VAL A C 1
ATOM 1506 O O . VAL A 1 190 ? -11.465 -10.090 -13.390 1.00 53.44 190 VAL A O 1
ATOM 1509 N N . ASN A 1 191 ? -11.499 -11.878 -12.019 1.00 53.34 191 ASN A N 1
ATOM 1510 C CA . ASN A 1 191 ? -11.161 -12.946 -12.985 1.00 53.34 191 ASN A CA 1
ATOM 1511 C C . ASN A 1 191 ? -9.680 -13.137 -13.367 1.00 53.34 191 ASN A C 1
ATOM 1513 O O . ASN A 1 191 ? -9.386 -13.524 -14.497 1.00 53.34 191 ASN A O 1
ATOM 1517 N N . MET A 1 192 ? -8.740 -12.959 -12.440 1.00 60.53 192 MET A N 1
ATOM 1518 C CA . MET A 1 192 ? -7.364 -13.423 -12.658 1.00 60.53 192 MET A CA 1
ATOM 1519 C C . MET A 1 192 ? -7.115 -14.775 -11.998 1.00 60.53 192 MET A C 1
ATOM 1521 O O . MET A 1 192 ? -7.341 -14.951 -10.803 1.00 60.53 192 MET A O 1
ATOM 1525 N N . MET A 1 193 ? -6.617 -15.727 -12.786 1.00 64.19 193 MET A N 1
ATOM 1526 C CA . MET A 1 193 ? -6.068 -16.984 -12.290 1.00 64.19 193 MET A CA 1
ATOM 1527 C C . MET A 1 193 ? -4.571 -16.999 -12.563 1.00 64.19 193 MET A C 1
ATOM 1529 O O . MET A 1 193 ? -4.146 -16.912 -13.715 1.00 64.19 193 MET A O 1
ATOM 1533 N N . LEU A 1 194 ? -3.775 -17.135 -11.505 1.00 65.19 194 LEU A N 1
ATOM 1534 C CA . LEU A 1 194 ? -2.360 -17.444 -11.656 1.00 65.19 194 LEU A CA 1
ATOM 1535 C C . LEU A 1 194 ? -2.221 -18.868 -12.195 1.00 65.19 194 LEU A C 1
ATOM 1537 O O . LEU A 1 194 ? -2.682 -19.823 -11.572 1.00 65.19 194 LEU A O 1
ATOM 1541 N N . THR A 1 195 ? -1.575 -19.011 -13.349 1.00 75.31 195 THR A N 1
ATOM 1542 C CA . THR A 1 195 ? -1.228 -20.319 -13.928 1.00 75.31 195 THR A CA 1
ATOM 1543 C C . THR A 1 195 ? 0.159 -20.799 -13.504 1.00 75.31 195 THR A C 1
ATOM 1545 O O . THR A 1 195 ? 0.491 -21.959 -13.726 1.00 75.31 195 THR A O 1
ATOM 1548 N N . LEU A 1 196 ? 0.961 -19.916 -12.900 1.00 80.25 196 LEU A N 1
ATOM 1549 C CA . LEU A 1 196 ? 2.311 -20.174 -12.401 1.00 80.25 196 LEU A CA 1
ATOM 1550 C C . LEU A 1 196 ? 2.459 -19.648 -10.965 1.00 80.25 196 LEU A C 1
ATOM 1552 O O . LEU A 1 196 ? 1.785 -18.677 -10.600 1.00 80.25 196 LEU A O 1
ATOM 1556 N N . PRO A 1 197 ? 3.355 -20.236 -10.151 1.00 83.19 197 PRO A N 1
ATOM 1557 C CA . PRO A 1 197 ? 3.771 -19.644 -8.884 1.00 83.19 197 PRO A CA 1
ATOM 1558 C C . PRO A 1 197 ? 4.313 -18.216 -9.079 1.00 83.19 197 PRO A C 1
ATOM 1560 O O . PRO A 1 197 ? 4.957 -17.957 -10.097 1.00 83.19 197 PRO A O 1
ATOM 1563 N N . PRO A 1 198 ? 4.143 -17.296 -8.104 1.00 80.50 198 PRO A N 1
ATOM 1564 C CA . PRO A 1 198 ? 4.527 -15.893 -8.272 1.00 80.50 198 PRO A CA 1
ATOM 1565 C C . PRO A 1 198 ? 5.968 -15.676 -8.746 1.00 80.50 198 PRO A C 1
ATOM 1567 O O . PRO A 1 198 ? 6.191 -14.894 -9.660 1.00 80.50 198 PRO A O 1
ATOM 1570 N N . HIS A 1 199 ? 6.940 -16.396 -8.180 1.00 84.12 199 HIS A N 1
ATOM 1571 C CA . HIS A 1 199 ? 8.346 -16.251 -8.566 1.00 84.12 199 HIS A CA 1
ATOM 1572 C C . HIS A 1 199 ? 8.611 -16.649 -10.032 1.00 84.12 199 HIS A C 1
ATOM 1574 O O . HIS A 1 199 ? 9.307 -15.934 -10.744 1.00 84.12 199 HIS A O 1
ATOM 1580 N N . GLU A 1 200 ? 8.004 -17.738 -10.512 1.00 85.81 200 GLU A N 1
ATOM 1581 C CA . GLU A 1 200 ? 8.111 -18.175 -11.911 1.00 85.81 200 GLU A CA 1
ATOM 1582 C C . GLU A 1 200 ? 7.411 -17.195 -12.856 1.00 85.81 200 GLU A C 1
ATOM 1584 O O . GLU A 1 200 ? 7.924 -16.898 -13.934 1.00 85.81 200 GLU A O 1
ATOM 1589 N N . ALA A 1 201 ? 6.260 -16.656 -12.439 1.00 84.06 201 ALA A N 1
ATOM 1590 C CA . ALA A 1 201 ? 5.520 -15.663 -13.210 1.00 84.06 201 ALA A CA 1
ATOM 1591 C C . ALA A 1 201 ? 6.317 -14.358 -13.384 1.00 84.06 201 ALA A C 1
ATOM 1593 O O . ALA A 1 201 ? 6.312 -13.781 -14.474 1.00 84.06 201 ALA A O 1
ATOM 1594 N N . VAL A 1 202 ? 7.046 -13.925 -12.346 1.00 85.06 202 VAL A N 1
ATOM 1595 C CA . VAL A 1 202 ? 7.960 -12.774 -12.421 1.00 85.06 202 VAL A CA 1
ATOM 1596 C C . VAL A 1 202 ? 9.043 -13.018 -13.469 1.00 85.06 202 VAL A C 1
ATOM 1598 O O . VAL A 1 202 ? 9.169 -12.213 -14.388 1.00 85.06 202 VAL A O 1
ATOM 1601 N N . GLU A 1 203 ? 9.788 -14.126 -13.380 1.00 87.69 203 GLU A N 1
ATOM 1602 C CA . GLU A 1 203 ? 10.880 -14.407 -14.328 1.00 87.69 203 GLU A CA 1
ATOM 1603 C C . GLU A 1 203 ? 10.386 -14.520 -15.774 1.00 87.69 203 GLU A C 1
ATOM 1605 O O . GLU A 1 203 ? 11.000 -13.962 -16.688 1.00 87.69 203 GLU A O 1
ATOM 1610 N N . ALA A 1 204 ? 9.262 -15.213 -15.986 1.00 83.25 204 ALA A N 1
ATOM 1611 C CA . ALA A 1 204 ? 8.666 -15.378 -17.308 1.00 83.25 204 ALA A CA 1
ATOM 1612 C C . ALA A 1 204 ? 8.285 -14.023 -17.922 1.00 83.25 204 ALA A C 1
ATOM 1614 O O . ALA A 1 204 ? 8.623 -13.744 -19.072 1.00 83.25 204 ALA A O 1
ATOM 1615 N N . THR A 1 205 ? 7.648 -13.159 -17.131 1.00 84.69 205 THR A N 1
ATOM 1616 C CA . THR A 1 205 ? 7.170 -11.852 -17.593 1.00 84.69 205 THR A CA 1
ATOM 1617 C C . THR A 1 205 ? 8.315 -10.886 -17.842 1.00 84.69 205 THR A C 1
ATOM 1619 O O . THR A 1 205 ? 8.344 -10.227 -18.878 1.00 84.69 205 THR A O 1
ATOM 1622 N N . VAL A 1 206 ? 9.294 -10.819 -16.935 1.00 85.12 206 VAL A N 1
ATOM 1623 C CA . VAL A 1 206 ? 10.493 -9.992 -17.131 1.00 85.12 206 VAL A CA 1
ATOM 1624 C C . VAL A 1 206 ? 11.219 -10.420 -18.407 1.00 85.12 206 VAL A C 1
ATOM 1626 O O . VAL A 1 206 ? 11.549 -9.569 -19.230 1.00 85.12 206 VAL A O 1
ATOM 1629 N N . SER A 1 207 ? 11.384 -11.727 -18.631 1.00 83.88 207 SER A N 1
ATOM 1630 C CA . SER A 1 207 ? 12.013 -12.259 -19.847 1.00 83.88 207 SER A CA 1
ATOM 1631 C C . SER A 1 207 ? 11.235 -11.902 -21.119 1.00 83.88 207 SER A C 1
ATOM 1633 O O . SER A 1 207 ? 11.835 -11.471 -22.103 1.00 83.88 207 SER A O 1
ATOM 1635 N N . GLU A 1 208 ? 9.906 -12.048 -21.111 1.00 85.12 208 GLU A N 1
ATOM 1636 C CA . GLU A 1 208 ? 9.045 -11.703 -22.249 1.00 85.12 208 GLU A CA 1
ATOM 1637 C C . GLU A 1 208 ? 9.114 -10.207 -22.578 1.00 85.12 208 GLU A C 1
ATOM 1639 O O . GLU A 1 208 ? 9.286 -9.822 -23.737 1.00 85.12 208 GLU A O 1
ATOM 1644 N N . VAL A 1 209 ? 9.026 -9.361 -21.552 1.00 81.06 209 VAL A N 1
ATOM 1645 C CA . VAL A 1 209 ? 9.131 -7.907 -21.678 1.00 81.06 209 VAL A CA 1
ATOM 1646 C C . VAL A 1 209 ? 10.506 -7.549 -22.250 1.00 81.06 209 VAL A C 1
ATOM 1648 O O . VAL A 1 209 ? 10.582 -6.920 -23.301 1.00 81.06 209 VAL A O 1
ATOM 1651 N N . LEU A 1 210 ? 11.607 -8.019 -21.664 1.00 79.25 210 LEU A N 1
ATOM 1652 C CA . LEU A 1 210 ? 12.950 -7.737 -22.186 1.00 79.25 210 LEU A CA 1
ATOM 1653 C C . LEU A 1 210 ? 13.132 -8.203 -23.641 1.00 79.25 210 LEU A C 1
ATOM 1655 O O . LEU A 1 210 ? 13.687 -7.462 -24.456 1.00 79.25 210 LEU A O 1
ATOM 1659 N N . ALA A 1 211 ? 12.614 -9.382 -24.002 1.00 78.25 211 ALA A N 1
ATOM 1660 C CA . ALA A 1 211 ? 12.659 -9.889 -25.374 1.00 78.25 211 ALA A CA 1
ATOM 1661 C C . ALA A 1 211 ? 11.870 -9.005 -26.355 1.00 78.25 211 ALA A C 1
ATOM 1663 O O . ALA A 1 211 ? 12.300 -8.795 -27.490 1.00 78.25 211 ALA A O 1
ATOM 1664 N N . LYS A 1 212 ? 10.736 -8.451 -25.916 1.00 69.56 212 LYS A N 1
ATOM 1665 C CA . LYS A 1 212 ? 9.897 -7.543 -26.707 1.00 69.56 212 LYS A CA 1
ATOM 1666 C C . LYS A 1 212 ? 10.517 -6.150 -26.863 1.00 69.56 212 LYS A C 1
ATOM 1668 O O . LYS A 1 212 ? 10.306 -5.506 -27.889 1.00 69.56 212 LYS A O 1
ATOM 1673 N N . TYR A 1 213 ? 11.295 -5.696 -25.880 1.00 64.06 213 TYR A N 1
ATOM 1674 C CA . TYR A 1 213 ? 11.788 -4.314 -25.796 1.00 64.06 213 TYR A CA 1
ATOM 1675 C C . TYR A 1 213 ? 13.289 -4.141 -26.030 1.00 64.06 213 TYR A C 1
ATOM 1677 O O . TYR A 1 213 ? 13.775 -3.013 -26.083 1.00 64.06 213 TYR A O 1
ATOM 1685 N N . GLY A 1 214 ? 14.001 -5.220 -26.361 1.00 53.25 214 GLY A N 1
ATOM 1686 C CA . GLY A 1 214 ? 15.297 -5.137 -27.033 1.00 53.25 214 GLY A CA 1
ATOM 1687 C C . GLY A 1 214 ? 15.268 -4.375 -28.373 1.00 53.25 214 GLY A C 1
ATOM 1688 O O . GLY A 1 214 ? 16.337 -4.156 -28.941 1.00 53.25 214 GLY A O 1
ATOM 1689 N N . HIS A 1 215 ? 14.091 -3.972 -28.894 1.00 43.84 215 HIS A N 1
ATOM 1690 C CA . HIS A 1 215 ? 13.911 -3.265 -30.178 1.00 43.84 215 HIS A CA 1
ATOM 1691 C C . HIS A 1 215 ? 13.047 -1.963 -30.166 1.00 43.84 215 HIS A C 1
ATOM 1693 O O . HIS A 1 215 ? 12.971 -1.341 -31.222 1.00 43.84 215 HIS A O 1
ATOM 1699 N N . ALA A 1 216 ? 12.417 -1.509 -29.063 1.00 34.31 216 ALA A N 1
ATOM 1700 C CA . ALA A 1 216 ? 11.666 -0.220 -28.915 1.00 34.31 216 ALA A CA 1
ATOM 1701 C C . ALA A 1 216 ? 10.986 -0.141 -27.514 1.00 34.31 216 ALA A C 1
ATOM 1703 O O . ALA A 1 216 ? 10.966 -1.174 -26.863 1.00 34.31 216 ALA A O 1
ATOM 1704 N N . PRO A 1 217 ? 10.434 0.994 -27.009 1.00 41.75 217 PRO A N 1
ATOM 1705 C CA . PRO A 1 217 ? 9.921 1.110 -25.624 1.00 41.75 217 PRO A CA 1
ATOM 1706 C C . PRO A 1 217 ? 8.464 0.622 -25.403 1.00 41.75 217 PRO A C 1
ATOM 1708 O O . PRO A 1 217 ? 7.663 0.562 -26.337 1.00 41.75 217 PRO A O 1
ATOM 1711 N N . VAL A 1 218 ? 8.127 0.276 -24.147 1.00 47.50 218 VAL A N 1
ATOM 1712 C CA . VAL A 1 218 ? 6.846 -0.325 -23.693 1.00 47.50 218 VAL A CA 1
ATOM 1713 C C . VAL A 1 218 ? 5.735 0.699 -23.508 1.00 47.50 218 VAL A C 1
ATOM 1715 O O . VAL A 1 218 ? 5.927 1.720 -22.853 1.00 47.50 218 VAL A O 1
ATOM 1718 N N . ALA A 1 219 ? 4.566 0.352 -24.046 1.00 43.94 219 ALA A N 1
ATOM 1719 C CA . ALA A 1 219 ? 3.291 1.039 -23.918 1.00 43.94 219 ALA A CA 1
ATOM 1720 C C . ALA A 1 219 ? 2.664 0.936 -22.514 1.00 43.94 219 ALA A C 1
ATOM 1722 O O . ALA A 1 219 ? 2.908 -0.013 -21.769 1.00 43.94 219 ALA A O 1
ATOM 1723 N N . GLU A 1 220 ? 1.814 1.921 -22.223 1.00 39.03 220 GLU A N 1
ATOM 1724 C CA . GLU A 1 220 ? 0.921 2.020 -21.067 1.00 39.03 220 GLU A CA 1
ATOM 1725 C C . GLU A 1 220 ? 0.044 0.770 -20.873 1.00 39.03 220 GLU A C 1
ATOM 1727 O O . GLU A 1 220 ? -0.261 0.042 -21.823 1.00 39.03 220 GLU A O 1
ATOM 1732 N N . ALA A 1 221 ? -0.386 0.550 -19.625 1.00 35.69 221 ALA A N 1
ATOM 1733 C CA . ALA A 1 221 ? -1.338 -0.492 -19.256 1.00 35.69 221 ALA A CA 1
ATOM 1734 C C . ALA A 1 221 ? -2.581 -0.476 -20.175 1.00 35.69 221 ALA A C 1
ATOM 1736 O O . ALA A 1 221 ? -3.041 0.601 -20.569 1.00 35.69 221 ALA A O 1
ATOM 1737 N N . PRO A 1 222 ? -3.142 -1.649 -20.529 1.00 31.80 222 PRO A N 1
ATOM 1738 C CA . PRO A 1 222 ? -4.280 -1.733 -21.435 1.00 31.80 222 PRO A CA 1
ATOM 1739 C C . PRO A 1 222 ? -5.470 -0.946 -20.876 1.00 31.80 222 PRO A C 1
ATOM 1741 O O . PRO A 1 222 ? -6.027 -1.272 -19.830 1.00 31.80 222 PRO A O 1
ATOM 1744 N N . THR A 1 223 ? -5.874 0.094 -21.601 1.00 31.06 223 THR A N 1
ATOM 1745 C CA . THR A 1 223 ? -7.108 0.834 -21.346 1.00 31.06 223 THR A CA 1
ATOM 1746 C C . THR A 1 223 ? -8.298 -0.042 -21.732 1.00 31.06 223 THR A C 1
ATOM 1748 O O . THR A 1 223 ? -8.455 -0.423 -22.893 1.00 31.06 223 THR A O 1
ATOM 1751 N N . ILE A 1 224 ? -9.156 -0.368 -20.762 1.00 34.50 224 ILE A N 1
ATOM 1752 C CA . ILE A 1 224 ? -10.468 -0.964 -21.037 1.00 34.50 224 ILE A CA 1
ATOM 1753 C C . ILE A 1 224 ? -11.374 0.158 -21.575 1.00 34.50 224 ILE A C 1
ATOM 1755 O O . ILE A 1 224 ? -11.456 1.217 -20.947 1.00 34.50 224 ILE A O 1
ATOM 1759 N N . PRO A 1 225 ? -12.045 -0.018 -22.727 1.00 31.86 225 PRO A N 1
ATOM 1760 C CA . PRO A 1 225 ? -12.942 0.997 -23.258 1.00 31.86 225 PRO A CA 1
ATOM 1761 C C . PRO A 1 225 ? -14.133 1.204 -22.314 1.00 31.86 225 PRO A C 1
ATOM 1763 O O . PRO A 1 225 ? -14.844 0.259 -21.969 1.00 31.86 225 PRO A O 1
ATOM 1766 N N . ASN A 1 226 ? -14.376 2.460 -21.935 1.00 34.50 226 ASN A N 1
ATOM 1767 C CA . ASN A 1 226 ? -15.622 2.869 -21.298 1.00 34.50 226 ASN A CA 1
ATOM 1768 C C . ASN A 1 226 ? -16.771 2.637 -22.284 1.00 34.50 226 ASN A C 1
ATOM 1770 O O . ASN A 1 226 ? -16.925 3.380 -23.255 1.00 34.50 226 ASN A O 1
ATOM 1774 N N . HIS A 1 227 ? -17.587 1.615 -22.036 1.00 35.75 227 HIS A N 1
ATOM 1775 C CA . HIS A 1 227 ? -18.884 1.505 -22.685 1.00 35.75 227 HIS A CA 1
ATOM 1776 C C . HIS A 1 227 ? -19.822 2.534 -22.052 1.00 35.75 227 HIS A C 1
ATOM 1778 O O . HIS A 1 227 ? -20.184 2.428 -20.881 1.00 35.75 227 HIS A O 1
ATOM 1784 N N . THR A 1 228 ? -20.126 3.565 -22.840 1.00 40.88 228 THR A N 1
ATOM 1785 C CA . THR A 1 228 ? -21.247 4.489 -22.620 1.00 40.88 228 THR A CA 1
ATOM 1786 C C . THR A 1 228 ? -22.530 3.850 -23.133 1.00 40.88 228 THR A C 1
ATOM 1788 O O . THR A 1 228 ? -22.433 3.079 -24.117 1.00 40.88 228 THR A O 1
#